Protein AF-A0A7L4PAK9-F1 (afdb_monomer_lite)

Secondary structure (DSSP, 8-state):
-HHHHHHHHHHHHHHHHHHHHHHHHH--SPPPHHHHHHHHHHTT---HHHHHHHHHHHHHHHHHHHHHGGGG-SS--THHHHHHHHHHHHHHHHHHHHHHT-S---HHHHHHHHHHHHHHHHHHHHHHHS-HHHHHHHHHH--SS-SHHHHHHHHHHHHHHHHHHHHHHHHTTTTSHHHHHHHHHHHHHHHHHHHHHHHHHH-

pLDDT: mean 78.45, std 15.36, range [42.62, 96.62]

Sequence (203 aa):
MLAIFVSILAVSLAASLYQVSKAVAEAKMAVSPQDVYRFFIFGSILNPSLRFASIMFHISIITSLFGHLFIFVKNVDPLLPKIGTAVGITAFVFLSFLIATRKERDKGYLFVSLLTLSCAISGVFQGLVAPRQYLVEMALTYPREINLASTLLVFHVLCASILAISLPKAMTSHVTSPILFLVLKIRGRKLRMSIQKLQRQIL

Structure (mmCIF, N/CA/C/O backbone):
data_AF-A0A7L4PAK9-F1
#
_entry.id   AF-A0A7L4PAK9-F1
#
loop_
_atom_site.group_PDB
_atom_site.id
_atom_site.type_symbol
_atom_site.label_atom_id
_atom_site.label_alt_id
_atom_site.label_comp_id
_atom_site.label_asym_id
_atom_site.label_entity_id
_atom_site.label_seq_id
_atom_site.pdbx_PDB_ins_code
_atom_site.Cartn_x
_atom_site.Cartn_y
_atom_site.Cartn_z
_atom_site.occupancy
_atom_site.B_iso_or_equiv
_atom_site.auth_seq_id
_atom_site.auth_comp_id
_atom_site.auth_asym_id
_atom_site.auth_atom_id
_atom_site.pdbx_PDB_model_num
ATOM 1 N N . MET A 1 1 ? 14.610 -9.456 -2.818 1.00 83.12 1 MET A N 1
ATOM 2 C CA . MET A 1 1 ? 14.106 -8.454 -1.844 1.00 83.12 1 MET A CA 1
ATOM 3 C C . MET A 1 1 ? 12.642 -8.712 -1.489 1.00 83.12 1 MET A C 1
ATOM 5 O O . MET A 1 1 ? 12.296 -8.688 -0.313 1.00 83.12 1 MET A O 1
ATOM 9 N N . LEU A 1 2 ? 11.808 -9.058 -2.478 1.00 85.56 2 LEU A N 1
ATOM 10 C CA . LEU A 1 2 ? 10.419 -9.478 -2.271 1.00 85.56 2 LEU A CA 1
ATOM 11 C C . LEU A 1 2 ? 10.263 -10.586 -1.215 1.00 85.56 2 LEU A C 1
ATOM 13 O O . LEU A 1 2 ? 9.412 -10.466 -0.346 1.00 85.56 2 LEU A O 1
ATOM 17 N N . ALA A 1 3 ? 11.112 -11.619 -1.237 1.00 85.56 3 ALA A N 1
ATOM 18 C CA . ALA A 1 3 ? 11.055 -12.711 -0.258 1.00 85.56 3 ALA A CA 1
ATOM 19 C C . ALA A 1 3 ? 11.205 -12.228 1.197 1.00 85.56 3 ALA A C 1
ATOM 21 O O . ALA A 1 3 ? 10.470 -12.676 2.070 1.00 85.56 3 ALA A O 1
ATOM 22 N N . ILE A 1 4 ? 12.103 -11.268 1.451 1.00 86.69 4 ILE A N 1
ATOM 23 C CA . ILE A 1 4 ? 12.303 -10.684 2.787 1.00 86.69 4 ILE A CA 1
ATOM 24 C C . ILE A 1 4 ? 11.024 -9.969 3.230 1.00 86.69 4 ILE A C 1
ATOM 26 O O . ILE A 1 4 ? 10.516 -10.226 4.319 1.00 86.69 4 ILE A O 1
ATOM 30 N N . PHE A 1 5 ? 10.471 -9.121 2.360 1.00 87.25 5 PHE A N 1
ATOM 31 C CA . PHE A 1 5 ? 9.222 -8.416 2.634 1.00 87.25 5 PHE A CA 1
ATOM 32 C C . PHE A 1 5 ? 8.055 -9.378 2.885 1.00 87.25 5 PHE A C 1
ATOM 34 O O . PHE A 1 5 ? 7.333 -9.209 3.863 1.00 87.25 5 PHE A O 1
ATOM 41 N N . VAL A 1 6 ? 7.885 -10.408 2.049 1.00 87.12 6 VAL A N 1
ATOM 42 C CA . VAL A 1 6 ? 6.805 -11.398 2.193 1.00 87.12 6 VAL A CA 1
ATOM 43 C C . VAL A 1 6 ? 6.925 -12.156 3.514 1.00 87.12 6 VAL A C 1
ATOM 45 O O . VAL A 1 6 ? 5.915 -12.338 4.187 1.00 87.12 6 VAL A O 1
ATOM 48 N N . SER A 1 7 ? 8.134 -12.531 3.940 1.00 87.62 7 SER A N 1
ATOM 49 C CA . SER A 1 7 ? 8.353 -13.161 5.249 1.00 87.62 7 SER A CA 1
ATOM 50 C C . SER A 1 7 ? 7.979 -12.232 6.406 1.00 87.62 7 SER A C 1
ATOM 52 O O . SER A 1 7 ? 7.263 -12.645 7.319 1.00 87.62 7 SER A O 1
ATOM 54 N N . ILE A 1 8 ? 8.398 -10.962 6.352 1.00 88.94 8 ILE A N 1
ATOM 55 C CA . ILE A 1 8 ? 8.026 -9.949 7.355 1.00 88.94 8 ILE A CA 1
ATOM 56 C C . ILE A 1 8 ? 6.505 -9.773 7.395 1.00 88.94 8 ILE A C 1
ATOM 58 O O . ILE A 1 8 ? 5.907 -9.756 8.475 1.00 88.94 8 ILE A O 1
ATOM 62 N N . LEU A 1 9 ? 5.867 -9.674 6.228 1.00 85.56 9 LEU A N 1
ATOM 63 C CA . LEU A 1 9 ? 4.424 -9.523 6.102 1.00 85.56 9 LEU A CA 1
ATOM 64 C C . LEU A 1 9 ? 3.679 -10.744 6.652 1.00 85.56 9 LEU A C 1
ATOM 66 O O . LEU A 1 9 ? 2.712 -10.570 7.386 1.00 85.56 9 LEU A O 1
ATOM 70 N N . ALA A 1 10 ? 4.138 -11.960 6.352 1.00 86.38 10 ALA A N 1
ATOM 71 C CA . ALA A 1 10 ? 3.525 -13.199 6.824 1.00 86.38 10 ALA A CA 1
ATOM 72 C C . ALA A 1 10 ? 3.573 -13.308 8.354 1.00 86.38 10 ALA A C 1
ATOM 74 O O . ALA A 1 10 ? 2.543 -13.553 8.984 1.00 86.38 10 ALA A O 1
ATOM 75 N N . VAL A 1 11 ? 4.738 -13.053 8.962 1.00 87.44 11 VAL A N 1
ATOM 76 C CA . VAL A 1 11 ? 4.895 -13.038 10.427 1.00 87.44 11 VAL A CA 1
ATOM 77 C C . VAL A 1 11 ? 4.017 -11.958 11.059 1.00 87.44 11 VAL A C 1
ATOM 79 O O . VAL A 1 11 ? 3.304 -12.226 12.026 1.00 87.44 11 VAL A O 1
ATOM 82 N N . SER A 1 12 ? 4.014 -10.749 10.492 1.00 85.50 12 SER A N 1
ATOM 83 C CA . SER A 1 12 ? 3.205 -9.640 11.007 1.00 85.50 12 SER A CA 1
ATOM 84 C C . SER A 1 12 ? 1.708 -9.934 10.908 1.00 85.50 12 SER A C 1
ATOM 86 O O . SER A 1 12 ? 0.967 -9.687 11.855 1.00 85.50 12 SER A O 1
ATOM 88 N N . LEU A 1 13 ? 1.256 -10.521 9.797 1.00 80.75 13 LEU A N 1
ATOM 89 C CA . LEU A 1 13 ? -0.136 -10.911 9.607 1.00 80.75 13 LEU A CA 1
ATOM 90 C C . LEU A 1 13 ? -0.545 -12.020 10.582 1.00 80.75 13 LEU A C 1
ATOM 92 O O . LEU A 1 13 ? -1.613 -11.928 11.184 1.00 80.75 13 LEU A O 1
ATOM 96 N N . ALA A 1 14 ? 0.302 -13.031 10.786 1.00 83.12 14 ALA A N 1
ATOM 97 C CA . ALA A 1 14 ? 0.056 -14.091 11.761 1.00 83.12 14 ALA A CA 1
ATOM 98 C C . ALA A 1 14 ? -0.060 -13.529 13.188 1.00 83.12 14 ALA A C 1
ATOM 100 O O . ALA A 1 14 ? -1.003 -13.861 13.908 1.00 83.12 14 ALA A O 1
ATOM 101 N N . ALA A 1 15 ? 0.842 -12.620 13.573 1.00 83.56 15 ALA A N 1
ATOM 102 C CA . ALA A 1 15 ? 0.788 -11.938 14.862 1.00 83.56 15 ALA A CA 1
ATOM 103 C C . ALA A 1 15 ? -0.500 -11.112 15.023 1.00 83.56 15 ALA A C 1
ATOM 105 O O . ALA A 1 15 ? -1.150 -11.179 16.067 1.00 83.56 15 ALA A O 1
ATOM 106 N N . SER A 1 16 ? -0.911 -10.380 13.984 1.00 74.31 16 SER A N 1
ATOM 107 C CA . SER A 1 16 ? -2.178 -9.647 13.979 1.00 74.31 16 SER A CA 1
ATOM 108 C C . SER A 1 16 ? -3.382 -10.577 14.126 1.00 74.31 16 SER A C 1
ATOM 110 O O . SER A 1 16 ? -4.244 -10.332 14.966 1.00 74.31 16 SER A O 1
ATOM 112 N N . LEU A 1 17 ? -3.440 -11.668 13.357 1.00 74.00 17 LEU A N 1
ATOM 113 C CA . LEU A 1 17 ? -4.527 -12.647 13.433 1.00 74.00 17 LEU A CA 1
ATOM 114 C C . LEU A 1 17 ? -4.608 -13.301 14.814 1.00 74.00 17 LEU A C 1
ATOM 116 O O . LEU A 1 17 ? -5.710 -13.476 15.330 1.00 74.00 17 LEU A O 1
ATOM 120 N N . TYR A 1 18 ? -3.467 -13.595 15.438 1.00 79.81 18 TYR A N 1
ATOM 121 C CA . TYR A 1 18 ? -3.411 -14.106 16.806 1.00 79.81 18 TYR A CA 1
ATOM 122 C C . TYR A 1 18 ? -3.972 -13.103 17.826 1.00 79.81 18 TYR A C 1
ATOM 124 O O . TYR A 1 18 ? -4.765 -13.467 18.695 1.00 79.81 18 TYR A O 1
ATOM 132 N N . GLN A 1 19 ? -3.626 -11.817 17.709 1.00 74.56 19 GLN A N 1
ATOM 133 C CA . GLN A 1 19 ? -4.198 -10.781 18.577 1.00 74.56 19 GLN A CA 1
ATOM 134 C C . GLN A 1 19 ? -5.710 -10.648 18.382 1.00 74.56 19 GLN A C 1
ATOM 136 O O . GLN A 1 19 ? -6.447 -10.542 19.362 1.00 74.56 19 GLN A O 1
ATOM 141 N N . VAL A 1 20 ? -6.188 -10.725 17.136 1.00 68.06 20 VAL A N 1
ATOM 142 C CA . VAL A 1 20 ? -7.626 -10.744 16.842 1.00 68.06 20 VAL A CA 1
ATOM 143 C C . VAL A 1 20 ? -8.288 -11.972 17.444 1.00 68.06 20 VAL A C 1
ATOM 145 O O . VAL A 1 20 ? -9.325 -11.831 18.082 1.00 68.06 20 VAL A O 1
ATOM 148 N N . SER A 1 21 ? -7.712 -13.167 17.292 1.00 70.50 21 SER A N 1
ATOM 149 C CA . SER A 1 21 ? -8.300 -14.380 17.864 1.00 70.50 21 SER A CA 1
ATOM 150 C C . SER A 1 21 ? -8.357 -14.313 19.386 1.00 70.50 21 SER A C 1
ATOM 152 O O . SER A 1 21 ? -9.360 -14.719 19.968 1.00 70.50 21 SER A O 1
ATOM 154 N N . LYS A 1 22 ? -7.322 -13.752 20.026 1.00 73.75 22 LYS A N 1
ATOM 155 C CA . LYS A 1 22 ? -7.299 -13.510 21.471 1.00 73.75 22 LYS A CA 1
ATOM 156 C C . LYS A 1 22 ? -8.400 -12.527 21.882 1.00 73.75 22 LYS A C 1
ATOM 158 O O . LYS A 1 22 ? -9.210 -12.857 22.740 1.00 73.75 22 LYS A O 1
ATOM 163 N N . ALA A 1 23 ? -8.516 -11.388 21.201 1.00 68.44 23 ALA A N 1
ATOM 164 C CA . ALA A 1 23 ? -9.576 -10.413 21.459 1.00 68.44 23 ALA A CA 1
ATOM 165 C C . ALA A 1 23 ? -10.983 -11.003 21.240 1.00 68.44 23 ALA A C 1
ATOM 167 O O . ALA A 1 23 ? -11.886 -10.765 22.033 1.00 68.44 23 ALA A O 1
ATOM 168 N N . VAL A 1 24 ? -11.176 -11.824 20.201 1.00 65.19 24 VAL A N 1
ATOM 169 C CA . VAL A 1 24 ? -12.421 -12.573 19.944 1.00 65.19 24 VAL A CA 1
ATOM 170 C C . VAL A 1 24 ? -12.724 -13.576 21.066 1.00 65.19 24 VAL A C 1
ATOM 172 O O . VAL A 1 24 ? -13.894 -13.829 21.363 1.00 65.19 24 VAL A O 1
ATOM 175 N N . ALA A 1 25 ? -11.703 -14.220 21.633 1.00 66.31 25 ALA A N 1
ATOM 176 C CA . ALA A 1 25 ? -11.864 -15.168 22.732 1.00 66.31 25 ALA A CA 1
ATOM 177 C C . ALA A 1 25 ? -12.228 -14.461 24.048 1.00 66.31 25 ALA A C 1
ATOM 179 O O . ALA A 1 25 ? -13.017 -14.993 24.823 1.00 66.31 25 ALA A O 1
ATOM 180 N N . GLU A 1 26 ? -11.702 -13.255 24.267 1.00 69.19 26 GLU A N 1
ATOM 181 C CA . GLU A 1 26 ? -11.911 -12.458 25.482 1.00 69.19 26 GLU A CA 1
ATOM 182 C C . GLU A 1 26 ? -13.160 -11.552 25.419 1.00 69.19 26 GLU A C 1
ATOM 184 O O . GLU A 1 26 ? -13.695 -11.161 26.458 1.00 69.19 26 GLU A O 1
ATOM 189 N N . ALA A 1 27 ? -13.659 -11.224 24.222 1.00 60.50 27 ALA A N 1
ATOM 190 C CA . ALA A 1 27 ? -14.814 -10.348 24.031 1.00 60.50 27 ALA A CA 1
ATOM 191 C C . ALA A 1 27 ? -16.110 -10.973 24.581 1.00 60.50 27 ALA A C 1
ATOM 193 O O . ALA A 1 27 ? -16.632 -11.948 24.036 1.00 60.50 27 ALA A O 1
ATOM 194 N N . LYS A 1 28 ? -16.662 -10.370 25.645 1.00 53.38 28 LYS A N 1
ATOM 195 C CA . LYS A 1 28 ? -17.821 -10.910 26.372 1.00 53.38 28 LYS A CA 1
ATOM 196 C C . LYS A 1 28 ? -19.210 -10.545 25.830 1.00 53.38 28 LYS A C 1
ATOM 198 O O . LYS A 1 28 ? -20.126 -11.257 26.209 1.00 53.38 28 LYS A O 1
ATOM 203 N N . MET A 1 29 ? -19.428 -9.543 24.962 1.00 50.84 29 MET A N 1
ATOM 204 C CA . MET A 1 29 ? -20.781 -9.228 24.436 1.00 50.84 29 MET A CA 1
ATOM 205 C C . MET A 1 29 ? -20.822 -8.512 23.069 1.00 50.84 29 MET A C 1
ATOM 207 O O . MET A 1 29 ? -19.826 -7.988 22.578 1.00 50.84 29 MET A O 1
ATOM 211 N N . ALA A 1 30 ? -22.013 -8.556 22.454 1.00 50.28 30 ALA A N 1
ATOM 212 C CA . ALA A 1 30 ? -22.357 -8.151 21.092 1.00 50.28 30 ALA A CA 1
ATOM 213 C C . ALA A 1 30 ? -22.323 -6.628 20.855 1.00 50.28 30 ALA A C 1
ATOM 215 O O . ALA A 1 30 ? -22.986 -5.866 21.552 1.00 50.28 30 ALA A O 1
ATOM 216 N N . VAL A 1 31 ? -21.612 -6.202 19.808 1.00 47.97 31 VAL A N 1
ATOM 217 C CA . VAL A 1 31 ? -21.618 -4.813 19.317 1.00 47.97 31 VAL A CA 1
ATOM 218 C C . VAL A 1 31 ? -22.888 -4.561 18.498 1.00 47.97 31 VAL A C 1
ATOM 220 O O . VAL A 1 31 ? -23.283 -5.412 17.691 1.00 47.97 31 VAL A O 1
ATOM 223 N N . SER A 1 32 ? -23.526 -3.399 18.678 1.00 43.22 32 SER A N 1
ATOM 224 C CA . SER A 1 32 ? -24.719 -3.031 17.911 1.00 43.22 32 SER A CA 1
ATOM 225 C C . SER A 1 32 ? -24.383 -2.906 16.407 1.00 43.22 32 SER A C 1
ATOM 227 O O . SER A 1 32 ? -23.330 -2.375 16.042 1.00 43.22 32 SER A O 1
ATOM 229 N N . PRO A 1 33 ? -25.249 -3.373 15.486 1.00 44.94 33 PRO A N 1
ATOM 230 C CA . PRO A 1 33 ? -25.007 -3.269 14.042 1.00 44.94 33 PRO A CA 1
ATOM 231 C C . PRO A 1 33 ? -24.841 -1.830 13.521 1.00 44.94 33 PRO A C 1
ATOM 233 O O . PRO A 1 33 ? -24.233 -1.628 12.470 1.00 44.94 33 PRO A O 1
ATOM 236 N N . GLN A 1 34 ? -25.386 -0.839 14.233 1.00 43.22 34 GLN A N 1
ATOM 237 C CA . GLN A 1 34 ? -25.375 0.575 13.842 1.00 43.22 34 GLN A CA 1
ATOM 238 C C . GLN A 1 34 ? -24.012 1.228 14.102 1.00 43.22 34 GLN A C 1
ATOM 240 O O . GLN A 1 34 ? -23.517 1.983 13.262 1.00 43.22 34 GLN A O 1
ATOM 245 N N . ASP A 1 35 ? -23.364 0.867 15.210 1.00 44.94 35 ASP A N 1
ATOM 246 C CA . ASP A 1 35 ? -22.006 1.321 15.537 1.00 44.94 35 ASP A CA 1
ATOM 247 C C . ASP A 1 35 ? -20.985 0.778 14.540 1.00 44.94 35 ASP A C 1
ATOM 249 O O . ASP A 1 35 ? -19.994 1.425 14.214 1.00 44.94 35 ASP A O 1
ATOM 253 N N . VAL A 1 36 ? -21.286 -0.381 13.965 1.00 46.50 36 VAL A N 1
ATOM 254 C CA . VAL A 1 36 ? -20.434 -1.040 12.984 1.00 46.50 36 VAL A CA 1
ATOM 255 C C . VAL A 1 36 ? -20.571 -0.429 11.601 1.00 46.50 36 VAL A C 1
ATOM 257 O O . VAL A 1 36 ? -19.569 -0.231 10.926 1.00 46.50 36 VAL A O 1
ATOM 260 N N . TYR A 1 37 ? -21.780 -0.069 11.180 1.00 42.62 37 TYR A N 1
ATOM 261 C CA . TYR A 1 37 ? -21.966 0.644 9.916 1.00 42.62 37 TYR A CA 1
ATOM 262 C C . TYR A 1 37 ? -21.278 2.018 9.948 1.00 42.62 37 TYR A C 1
ATOM 264 O O . TYR A 1 37 ? -20.613 2.409 8.990 1.00 42.62 37 TYR A O 1
ATOM 272 N N . ARG A 1 38 ? -21.347 2.719 11.090 1.00 46.47 38 ARG A N 1
ATOM 273 C CA . ARG A 1 38 ? -20.586 3.957 11.325 1.00 46.47 38 ARG A CA 1
ATOM 274 C C . ARG A 1 38 ? -19.079 3.717 11.316 1.00 46.47 38 ARG A C 1
ATOM 276 O O . ARG A 1 38 ? -18.351 4.497 10.714 1.00 46.47 38 ARG A O 1
ATOM 283 N N . PHE A 1 39 ? -18.627 2.621 11.915 1.00 50.66 39 PHE A N 1
ATOM 284 C CA . PHE A 1 39 ? -17.228 2.218 11.911 1.00 50.66 39 PHE A CA 1
ATOM 285 C C . PHE A 1 39 ? -16.705 1.900 10.490 1.00 50.66 39 PHE A C 1
ATOM 287 O O . PHE A 1 39 ? -15.647 2.395 10.110 1.00 50.66 39 PHE A O 1
ATOM 294 N N . PHE A 1 40 ? -17.463 1.146 9.680 1.00 44.91 40 PHE A N 1
ATOM 295 C CA . PHE A 1 40 ? -17.112 0.786 8.297 1.00 44.91 40 PHE A CA 1
ATOM 296 C C . PHE A 1 40 ? -17.111 1.976 7.332 1.00 44.91 40 PHE A C 1
ATOM 298 O O . PHE A 1 40 ? -16.289 2.008 6.422 1.00 44.91 40 PHE A O 1
ATOM 305 N N . ILE A 1 41 ? -18.036 2.927 7.495 1.00 44.69 41 ILE A N 1
ATOM 306 C CA . ILE A 1 41 ? -18.192 4.041 6.547 1.00 44.69 41 ILE A CA 1
ATOM 307 C C . ILE A 1 41 ? -17.359 5.259 6.953 1.00 44.69 41 ILE A C 1
ATOM 309 O O . ILE A 1 41 ? -16.872 5.984 6.088 1.00 44.69 41 ILE A O 1
ATOM 313 N N . PHE A 1 42 ? -17.181 5.509 8.250 1.00 45.22 42 PHE A N 1
ATOM 314 C CA . PHE A 1 42 ? -16.594 6.764 8.719 1.00 45.22 42 PHE A CA 1
ATOM 315 C C . PHE A 1 42 ? -15.271 6.594 9.464 1.00 45.22 42 PHE A C 1
ATOM 317 O O . PHE A 1 42 ? -14.561 7.585 9.648 1.00 45.22 42 PHE A O 1
ATOM 324 N N . GLY A 1 43 ? -14.919 5.386 9.921 1.00 49.03 43 GLY A N 1
ATOM 325 C CA . GLY A 1 43 ? -13.937 5.259 10.997 1.00 49.03 43 GLY A CA 1
ATOM 326 C C . GLY A 1 43 ? -14.300 6.182 12.172 1.00 49.03 43 GLY A C 1
ATOM 327 O O . GLY A 1 43 ? -15.409 6.707 12.268 1.00 49.03 43 GLY A O 1
ATOM 328 N N . SER A 1 44 ? -13.357 6.466 13.060 1.00 50.22 44 SER A N 1
ATOM 329 C CA . SER A 1 44 ? -13.531 7.479 14.113 1.00 50.22 44 SER A CA 1
ATOM 330 C C . SER A 1 44 ? -13.589 8.929 13.587 1.00 50.22 44 SER A C 1
ATOM 332 O O . SER A 1 44 ? -13.420 9.873 14.360 1.00 50.22 44 SER A O 1
ATOM 334 N N . ILE A 1 45 ? -13.811 9.154 12.284 1.00 53.75 45 ILE A N 1
ATOM 335 C CA . ILE A 1 45 ? -13.818 10.492 11.686 1.00 53.75 45 ILE A CA 1
ATOM 336 C C . ILE A 1 45 ? -15.191 11.128 11.892 1.00 53.75 45 ILE A C 1
ATOM 338 O O . ILE A 1 45 ? -16.101 11.082 11.057 1.00 53.75 45 ILE A O 1
ATOM 342 N N . LEU A 1 46 ? -15.313 11.760 13.056 1.00 56.81 46 LEU A N 1
ATOM 343 C CA . LEU A 1 46 ? -16.492 12.508 13.479 1.00 56.81 46 LEU A CA 1
ATOM 344 C C . LEU A 1 46 ? -16.785 13.697 12.550 1.00 56.81 46 LEU A C 1
ATOM 346 O O . LEU A 1 46 ? -17.947 14.064 12.394 1.00 56.81 46 LEU A O 1
ATOM 350 N N . ASN A 1 47 ? -15.763 14.253 11.887 1.00 66.31 47 ASN A N 1
ATOM 351 C CA . ASN A 1 47 ? -15.900 15.436 11.041 1.00 66.31 47 ASN A CA 1
ATOM 352 C C . ASN A 1 47 ? -16.342 15.089 9.602 1.00 66.31 47 ASN A C 1
ATOM 354 O O . ASN A 1 47 ? -15.565 14.469 8.870 1.00 66.31 47 ASN A O 1
ATOM 358 N N . PRO A 1 48 ? -17.535 15.530 9.153 1.00 67.56 48 PRO A N 1
ATOM 359 C CA . PRO A 1 48 ? -18.033 15.276 7.806 1.00 67.56 48 PRO A CA 1
ATOM 360 C C . PRO A 1 48 ? -17.104 15.752 6.686 1.00 67.56 48 PRO A C 1
ATOM 362 O O . PRO A 1 48 ? -17.018 15.085 5.657 1.00 67.56 48 PRO A O 1
ATOM 365 N N . SER A 1 49 ? -16.370 16.852 6.894 1.00 68.38 49 SER A N 1
ATOM 366 C CA . SER A 1 49 ? -15.496 17.433 5.866 1.00 68.38 49 SER A CA 1
ATOM 367 C C . SER A 1 49 ? -14.271 16.571 5.547 1.00 68.38 49 SER A C 1
ATOM 369 O O . SER A 1 49 ? -13.748 16.630 4.438 1.00 68.38 49 SER A O 1
ATOM 371 N N . LEU A 1 50 ? -13.836 15.720 6.484 1.00 78.62 50 LEU A N 1
ATOM 372 C CA . LEU A 1 50 ? -12.683 14.830 6.305 1.00 78.62 50 LEU A CA 1
ATOM 373 C C . LEU A 1 50 ? -13.075 13.438 5.792 1.00 78.62 50 LEU A C 1
ATOM 375 O O . LEU A 1 50 ? -12.207 12.649 5.417 1.00 78.62 50 LEU A O 1
ATOM 379 N N . ARG A 1 51 ? -14.377 13.124 5.746 1.00 77.81 51 ARG A N 1
ATOM 380 C CA . ARG A 1 51 ? -14.876 11.803 5.332 1.00 77.81 51 ARG A CA 1
ATOM 381 C C . ARG A 1 51 ? -14.544 11.494 3.886 1.00 77.81 51 ARG A C 1
ATOM 383 O O . ARG A 1 51 ? -14.052 10.410 3.606 1.00 77.81 51 ARG A O 1
ATOM 390 N N . PHE A 1 52 ? -14.772 12.451 2.990 1.00 84.12 52 PHE A N 1
ATOM 391 C CA . PHE A 1 52 ? -14.463 12.274 1.575 1.00 84.12 52 PHE A CA 1
ATOM 392 C C . PHE A 1 52 ? -12.972 11.984 1.367 1.00 84.12 52 PHE A C 1
ATOM 394 O O . PHE A 1 52 ? -12.623 10.986 0.742 1.00 84.12 52 PHE A O 1
ATOM 401 N N . ALA A 1 53 ? -12.096 12.792 1.975 1.00 86.00 53 ALA A N 1
ATOM 402 C CA . ALA A 1 53 ? -10.652 12.594 1.892 1.00 86.00 53 ALA A CA 1
ATOM 403 C C . ALA A 1 53 ? -10.220 11.227 2.445 1.00 86.00 53 ALA A C 1
ATOM 405 O O . ALA A 1 53 ? -9.406 10.540 1.833 1.00 86.00 53 ALA A O 1
ATOM 406 N N . SER A 1 54 ? -10.808 10.797 3.564 1.00 83.50 54 SER A N 1
ATOM 407 C CA . SER A 1 54 ? -10.553 9.473 4.132 1.00 83.50 54 SER A CA 1
ATOM 408 C C . SER A 1 54 ? -10.993 8.345 3.206 1.00 83.50 54 SER A C 1
ATOM 410 O O . SER A 1 54 ? -10.207 7.437 2.945 1.00 83.50 54 SER A O 1
ATOM 412 N N . ILE A 1 55 ? -12.212 8.401 2.667 1.00 83.81 55 ILE A N 1
ATOM 413 C CA . ILE A 1 55 ? -12.733 7.378 1.752 1.00 83.81 55 ILE A CA 1
ATOM 414 C C . ILE A 1 55 ? -11.844 7.281 0.511 1.00 83.81 55 ILE A C 1
ATOM 416 O O . ILE A 1 55 ? -11.418 6.186 0.148 1.00 83.81 55 ILE A O 1
ATOM 420 N N . MET A 1 56 ? -11.500 8.419 -0.094 1.00 89.00 56 MET A N 1
ATOM 421 C CA . MET A 1 56 ? -10.631 8.455 -1.269 1.00 89.00 56 MET A CA 1
ATOM 422 C C . MET A 1 56 ? -9.242 7.887 -0.977 1.00 89.00 56 MET A C 1
ATOM 424 O O . MET A 1 56 ? -8.721 7.105 -1.775 1.00 89.00 56 MET A O 1
ATOM 428 N N . PHE A 1 57 ? -8.660 8.214 0.179 1.00 89.88 57 PHE A N 1
ATOM 429 C CA . PHE A 1 57 ? -7.393 7.633 0.613 1.00 89.88 57 PHE A CA 1
ATOM 430 C C . PHE A 1 57 ? -7.479 6.106 0.764 1.00 89.88 57 PHE A C 1
ATOM 432 O O . PHE A 1 57 ? -6.652 5.389 0.198 1.00 89.88 57 PHE A O 1
ATOM 439 N N . HIS A 1 58 ? -8.494 5.594 1.466 1.00 86.31 58 HIS A N 1
ATOM 440 C CA . HIS A 1 58 ? -8.650 4.156 1.700 1.00 86.31 58 HIS A CA 1
ATOM 441 C C . HIS A 1 58 ? -8.895 3.387 0.399 1.00 86.31 58 HIS A C 1
ATOM 443 O O . HIS A 1 58 ? -8.239 2.373 0.170 1.00 86.31 58 HIS A O 1
ATOM 449 N N . ILE A 1 59 ? -9.776 3.880 -0.480 1.00 87.81 59 ILE A N 1
ATOM 450 C CA . ILE A 1 59 ? -10.005 3.277 -1.803 1.00 87.81 59 ILE A CA 1
ATOM 451 C C . ILE A 1 59 ? -8.695 3.226 -2.592 1.00 87.81 59 ILE A C 1
ATOM 453 O O . ILE A 1 59 ? -8.371 2.192 -3.177 1.00 87.81 59 ILE A O 1
ATOM 457 N N . SER A 1 60 ? -7.917 4.311 -2.571 1.00 91.56 60 SER A N 1
ATOM 458 C CA . SER A 1 60 ? -6.652 4.388 -3.304 1.00 91.56 60 SER A CA 1
ATOM 459 C C . SER A 1 60 ? -5.618 3.394 -2.771 1.00 91.56 60 SER A C 1
ATOM 461 O O . SER A 1 60 ? -5.021 2.655 -3.549 1.00 91.56 60 SER A O 1
ATOM 463 N N . ILE A 1 61 ? -5.433 3.308 -1.450 1.00 87.94 61 ILE A N 1
ATOM 464 C CA . ILE A 1 61 ? -4.494 2.350 -0.847 1.00 87.94 61 ILE A CA 1
ATOM 465 C C . ILE A 1 61 ? -4.939 0.906 -1.075 1.00 87.94 61 ILE A C 1
ATOM 467 O O . ILE A 1 61 ? -4.110 0.081 -1.447 1.00 87.94 61 ILE A O 1
ATOM 471 N N . ILE A 1 62 ? -6.228 0.590 -0.920 1.00 85.69 62 ILE A N 1
ATOM 472 C CA . ILE A 1 62 ? -6.748 -0.761 -1.177 1.00 85.69 62 ILE A CA 1
ATOM 473 C C . ILE A 1 62 ? -6.516 -1.147 -2.642 1.00 85.69 62 ILE A C 1
ATOM 475 O O . ILE A 1 62 ? -5.981 -2.218 -2.923 1.00 85.69 62 ILE A O 1
ATOM 479 N N . THR A 1 63 ? -6.851 -0.254 -3.575 1.00 88.25 63 THR A N 1
ATOM 480 C CA . THR A 1 63 ? -6.634 -0.470 -5.014 1.00 88.25 63 THR A CA 1
ATOM 481 C C . THR A 1 63 ? -5.151 -0.665 -5.323 1.00 88.25 63 THR A C 1
ATOM 483 O O . THR A 1 63 ? -4.786 -1.592 -6.043 1.00 88.25 63 THR A O 1
ATOM 486 N N . SER A 1 64 ? -4.282 0.158 -4.729 1.00 89.50 64 SER A N 1
ATOM 487 C CA . SER A 1 64 ? -2.830 0.033 -4.864 1.00 89.50 64 SER A CA 1
ATOM 488 C C . SER A 1 64 ? -2.326 -1.317 -4.346 1.00 89.50 64 SER A C 1
ATOM 490 O O . SER A 1 64 ? -1.566 -1.989 -5.042 1.00 89.50 64 SER A O 1
ATOM 492 N N . LEU A 1 65 ? -2.789 -1.775 -3.178 1.00 86.12 65 LEU A N 1
ATOM 493 C CA . LEU A 1 65 ? -2.417 -3.076 -2.608 1.00 86.12 65 LEU A CA 1
ATOM 494 C C . LEU A 1 65 ? -2.803 -4.245 -3.522 1.00 86.12 65 LEU A C 1
ATOM 496 O O . LEU A 1 65 ? -1.984 -5.134 -3.743 1.00 86.12 65 LEU A O 1
ATOM 500 N N . PHE A 1 66 ? -4.004 -4.231 -4.109 1.00 84.31 66 PHE A N 1
ATOM 501 C CA . PHE A 1 66 ? -4.377 -5.224 -5.124 1.00 84.31 66 PHE A CA 1
ATOM 502 C C . PHE A 1 66 ? -3.498 -5.117 -6.373 1.00 84.31 66 PHE A C 1
ATOM 504 O O . PHE A 1 66 ? -3.065 -6.135 -6.909 1.00 84.31 66 PHE A O 1
ATOM 511 N N . GLY A 1 67 ? -3.164 -3.894 -6.793 1.00 85.88 67 GLY A N 1
ATOM 512 C CA . GLY A 1 67 ? -2.243 -3.636 -7.896 1.00 85.88 67 GLY A CA 1
ATOM 513 C C . GLY A 1 67 ? -0.862 -4.276 -7.704 1.00 85.88 67 GLY A C 1
ATOM 514 O O . GLY A 1 67 ? -0.272 -4.767 -8.666 1.00 85.88 67 GLY A O 1
ATOM 515 N N . HIS A 1 68 ? -0.364 -4.355 -6.466 1.00 88.81 68 HIS A N 1
ATOM 516 C CA . HIS A 1 68 ? 0.921 -4.998 -6.169 1.00 88.81 68 HIS A CA 1
ATOM 517 C C . HIS A 1 68 ? 0.920 -6.503 -6.464 1.00 88.81 68 HIS A C 1
ATOM 519 O O . HIS A 1 68 ? 1.976 -7.050 -6.779 1.00 88.81 68 HIS A O 1
ATOM 525 N N . LEU A 1 69 ? -0.237 -7.179 -6.448 1.00 85.19 69 LEU A N 1
ATOM 526 C CA . LEU A 1 69 ? -0.331 -8.601 -6.807 1.00 85.19 69 LEU A CA 1
ATOM 527 C C . LEU A 1 69 ? 0.060 -8.857 -8.264 1.00 85.19 69 LEU A C 1
ATOM 529 O O . LEU A 1 69 ? 0.546 -9.940 -8.595 1.00 85.19 69 LEU A O 1
ATOM 533 N N . PHE A 1 70 ? -0.063 -7.848 -9.131 1.00 86.00 70 PHE A N 1
ATOM 534 C CA . PHE A 1 70 ? 0.391 -7.969 -10.507 1.00 86.00 70 PHE A CA 1
ATOM 535 C C . PHE A 1 70 ? 1.901 -8.150 -10.620 1.00 86.00 70 PHE A C 1
ATOM 537 O O . PHE A 1 70 ? 2.342 -8.491 -11.706 1.00 86.00 70 PHE A O 1
ATOM 544 N N . ILE A 1 71 ? 2.711 -7.989 -9.564 1.00 84.75 71 ILE A N 1
ATOM 545 C CA . ILE A 1 71 ? 4.153 -8.300 -9.601 1.00 84.75 71 ILE A CA 1
ATOM 546 C C . ILE A 1 71 ? 4.442 -9.727 -10.097 1.00 84.75 71 ILE A C 1
ATOM 548 O O . ILE A 1 71 ? 5.449 -9.952 -10.759 1.00 84.75 71 ILE A O 1
ATOM 552 N N . PHE A 1 72 ? 3.530 -10.671 -9.845 1.00 84.12 72 PHE A N 1
ATOM 553 C CA . PHE A 1 72 ? 3.654 -12.071 -10.263 1.00 84.12 72 PHE A CA 1
ATOM 554 C C . PHE A 1 72 ? 3.187 -12.330 -11.700 1.00 84.12 72 PHE A C 1
ATOM 556 O O . PHE A 1 72 ? 3.378 -13.421 -12.233 1.00 84.12 72 PHE A O 1
ATOM 563 N N . VAL A 1 73 ? 2.577 -11.337 -12.348 1.00 86.44 73 VAL A N 1
ATOM 564 C CA . VAL A 1 73 ? 2.082 -11.448 -13.718 1.00 86.44 73 VAL A CA 1
ATOM 565 C C . VAL A 1 73 ? 3.143 -10.907 -14.673 1.00 86.44 73 VAL A C 1
ATOM 567 O O . VAL A 1 73 ? 3.509 -9.729 -14.627 1.00 86.44 73 VAL A O 1
ATOM 570 N N . LYS A 1 74 ? 3.647 -11.774 -15.559 1.00 78.88 74 LYS A N 1
ATOM 571 C CA . LYS A 1 74 ? 4.694 -11.413 -16.528 1.00 78.88 74 LYS A CA 1
ATOM 572 C C . LYS A 1 74 ? 4.210 -10.339 -17.509 1.00 78.88 74 LYS A C 1
ATOM 574 O O . LYS A 1 74 ? 4.867 -9.314 -17.669 1.00 78.88 74 LYS A O 1
ATOM 579 N N . ASN A 1 75 ? 3.031 -10.551 -18.094 1.00 84.25 75 ASN A N 1
ATOM 580 C CA . ASN A 1 75 ? 2.437 -9.667 -19.095 1.00 84.25 75 ASN A CA 1
ATOM 581 C C . ASN A 1 75 ? 1.259 -8.908 -18.485 1.00 84.25 75 ASN A C 1
ATOM 583 O O . ASN A 1 75 ? 0.220 -9.493 -18.196 1.00 84.25 75 ASN A O 1
ATOM 587 N N . VAL A 1 76 ? 1.439 -7.609 -18.281 1.00 86.56 76 VAL A N 1
ATOM 588 C CA . VAL A 1 76 ? 0.423 -6.705 -17.736 1.00 86.56 76 VAL A CA 1
ATOM 589 C C . VAL A 1 76 ? 0.190 -5.608 -18.763 1.00 86.56 76 VAL A C 1
ATOM 591 O O . VAL A 1 76 ? 1.155 -5.132 -19.363 1.00 86.56 76 VAL A O 1
ATOM 594 N N . ASP A 1 77 ? -1.069 -5.221 -18.961 1.00 89.12 77 ASP A N 1
ATOM 595 C CA . ASP A 1 77 ? -1.437 -4.121 -19.854 1.00 89.12 77 ASP A CA 1
ATOM 596 C C . ASP A 1 77 ? -0.598 -2.861 -19.535 1.00 89.12 77 ASP A C 1
ATOM 598 O O . ASP A 1 77 ? -0.494 -2.485 -18.361 1.00 89.12 77 ASP A O 1
ATOM 602 N N . PRO A 1 78 ? 0.019 -2.200 -20.534 1.00 86.75 78 PRO A N 1
ATOM 603 C CA . PRO A 1 78 ? 0.871 -1.030 -20.317 1.00 86.75 78 PRO A CA 1
ATOM 604 C C . PRO A 1 78 ? 0.145 0.179 -19.697 1.00 86.75 78 PRO A C 1
ATOM 606 O O . PRO A 1 78 ? 0.808 1.086 -19.186 1.00 86.75 78 PRO A O 1
ATOM 609 N N . LEU A 1 79 ? -1.191 0.215 -19.705 1.00 90.19 79 LEU A N 1
ATOM 610 C CA . LEU A 1 79 ? -1.988 1.232 -19.016 1.00 90.19 79 LEU A CA 1
ATOM 611 C C . LEU A 1 79 ? -2.046 1.006 -17.501 1.00 90.19 79 LEU A C 1
ATOM 613 O O . LEU A 1 79 ? -2.088 1.978 -16.746 1.00 90.19 79 LEU A O 1
ATOM 617 N N . LEU A 1 80 ? -2.001 -0.244 -17.033 1.00 89.44 80 LEU A N 1
ATOM 618 C CA . LEU A 1 80 ? -2.140 -0.565 -15.607 1.00 89.44 80 LEU A CA 1
ATOM 619 C C . LEU A 1 80 ? -1.049 0.066 -14.725 1.00 89.44 80 LEU A C 1
ATOM 621 O O . LEU A 1 80 ? -1.407 0.618 -13.685 1.00 89.44 80 LEU A O 1
ATOM 625 N N . PRO A 1 81 ? 0.248 0.077 -15.101 1.00 89.88 81 PRO A N 1
ATOM 626 C CA . PRO A 1 81 ? 1.267 0.808 -14.349 1.00 89.88 81 PRO A CA 1
ATOM 627 C C . PRO A 1 81 ? 0.955 2.303 -14.214 1.00 89.88 81 PRO A C 1
ATOM 629 O O . PRO A 1 81 ? 1.099 2.856 -13.127 1.00 89.88 81 PRO A O 1
ATOM 632 N N . LYS A 1 82 ? 0.461 2.945 -15.283 1.00 91.56 82 LYS A N 1
ATOM 633 C CA . LYS A 1 82 ? 0.104 4.375 -15.275 1.00 91.56 82 LYS A CA 1
ATOM 634 C C . LYS A 1 82 ? -1.080 4.650 -14.348 1.00 91.56 82 LYS A C 1
ATOM 636 O O . LYS A 1 82 ? -1.053 5.611 -13.582 1.00 91.56 82 LYS A O 1
ATOM 641 N N . ILE A 1 83 ? -2.092 3.780 -14.382 1.00 92.62 83 ILE A N 1
ATOM 642 C CA . ILE A 1 83 ? -3.228 3.823 -13.452 1.00 92.62 83 ILE A CA 1
ATOM 643 C C . ILE A 1 83 ? -2.727 3.647 -12.014 1.00 92.62 83 ILE A C 1
ATOM 645 O O . ILE A 1 83 ? -3.114 4.414 -11.137 1.00 92.62 83 ILE A O 1
ATOM 649 N N . GLY A 1 84 ? -1.817 2.700 -11.776 1.00 92.62 84 GLY A N 1
ATOM 650 C CA . GLY A 1 84 ? -1.184 2.491 -10.474 1.00 92.62 84 GLY A CA 1
ATOM 651 C C . GLY A 1 84 ? -0.491 3.749 -9.944 1.00 92.62 84 GLY A C 1
ATOM 652 O O . GLY A 1 84 ? -0.709 4.129 -8.794 1.00 92.62 84 GLY A O 1
ATOM 653 N N . THR A 1 85 ? 0.271 4.452 -10.787 1.00 94.19 85 THR A N 1
ATOM 654 C CA . THR A 1 85 ? 0.895 5.735 -10.425 1.00 94.19 85 THR A CA 1
ATOM 655 C C . THR A 1 85 ? -0.149 6.802 -10.086 1.00 94.19 85 THR A C 1
ATOM 657 O O . THR A 1 85 ? -0.013 7.476 -9.066 1.00 94.19 85 THR A O 1
ATOM 660 N N . ALA A 1 86 ? -1.222 6.931 -10.873 1.00 95.31 86 ALA A N 1
ATOM 661 C CA . ALA A 1 86 ? -2.301 7.886 -10.601 1.00 95.31 86 ALA A CA 1
ATOM 662 C C . ALA A 1 86 ? -3.032 7.589 -9.277 1.00 95.31 86 ALA A C 1
ATOM 664 O O . ALA A 1 86 ? -3.315 8.499 -8.491 1.00 95.31 86 ALA A O 1
ATOM 665 N N . VAL A 1 87 ? -3.280 6.310 -8.984 1.00 95.62 87 VAL A N 1
ATOM 666 C CA . VAL A 1 87 ? -3.827 5.856 -7.698 1.00 95.62 87 VAL A CA 1
ATOM 667 C C . VAL A 1 87 ? -2.867 6.198 -6.551 1.00 95.62 87 VAL A C 1
ATOM 669 O O . VAL A 1 87 ? -3.303 6.693 -5.512 1.00 95.62 87 VAL A O 1
ATOM 672 N N . GLY A 1 88 ? -1.558 6.010 -6.746 1.00 95.06 88 GLY A N 1
ATOM 673 C CA . GLY A 1 88 ? -0.528 6.398 -5.779 1.00 95.06 88 GLY A CA 1
ATOM 674 C C . GLY A 1 88 ? -0.509 7.902 -5.486 1.00 95.06 88 GLY A C 1
ATOM 675 O O . GLY A 1 88 ? -0.470 8.296 -4.320 1.00 95.06 88 GLY A O 1
ATOM 676 N N . ILE A 1 89 ? -0.616 8.744 -6.520 1.00 96.62 89 ILE A N 1
ATOM 677 C CA . ILE A 1 89 ? -0.723 10.208 -6.376 1.00 96.62 89 ILE A CA 1
ATOM 678 C C . ILE A 1 89 ? -1.981 10.569 -5.583 1.00 96.62 89 ILE A C 1
ATOM 6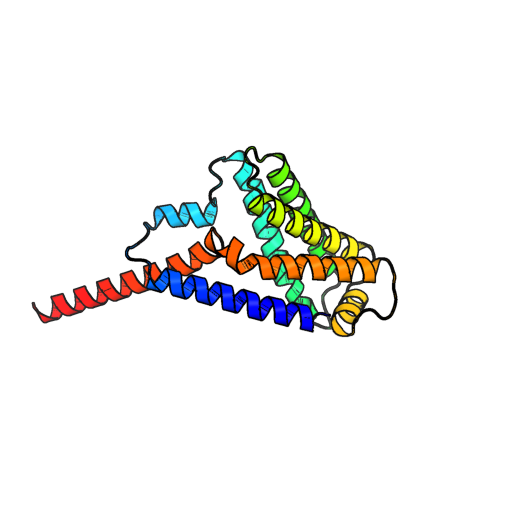80 O O . ILE A 1 89 ? -1.922 11.369 -4.652 1.00 96.62 89 ILE A O 1
ATOM 684 N N . THR A 1 90 ? -3.109 9.937 -5.907 1.00 95.94 90 THR A N 1
ATOM 685 C CA . THR A 1 90 ? -4.382 10.152 -5.208 1.00 95.94 90 THR A CA 1
ATOM 686 C C . THR A 1 90 ? -4.251 9.818 -3.719 1.00 95.94 90 THR A C 1
ATOM 688 O O . THR A 1 90 ? -4.606 10.634 -2.866 1.00 95.94 90 THR A O 1
ATOM 691 N N . ALA A 1 91 ? -3.658 8.666 -3.385 1.00 94.12 91 ALA A N 1
ATOM 692 C CA . ALA A 1 91 ? -3.383 8.284 -2.001 1.00 94.12 91 ALA A CA 1
ATOM 693 C C . ALA A 1 91 ? -2.479 9.304 -1.287 1.00 94.12 91 ALA A C 1
ATOM 695 O O . ALA A 1 91 ? -2.777 9.701 -0.160 1.00 94.12 91 ALA A O 1
ATOM 696 N N . PHE A 1 92 ? -1.408 9.759 -1.943 1.00 95.81 92 PHE A N 1
ATOM 697 C CA . PHE A 1 92 ? -0.476 10.745 -1.396 1.00 95.81 92 PHE A CA 1
ATOM 698 C C . PHE A 1 92 ? -1.160 12.081 -1.073 1.00 95.81 92 PHE A C 1
ATOM 700 O O . PHE A 1 92 ? -0.996 12.609 0.030 1.00 95.81 92 PHE A O 1
ATOM 707 N N . VAL A 1 93 ? -1.956 12.613 -2.005 1.00 95.88 93 VAL A N 1
ATOM 708 C CA . VAL A 1 93 ? -2.646 13.903 -1.848 1.00 95.88 93 VAL A CA 1
ATOM 709 C C . VAL A 1 93 ? -3.634 13.852 -0.686 1.00 95.88 93 VAL A C 1
ATOM 711 O O . VAL A 1 93 ? -3.576 14.691 0.216 1.00 95.88 93 VAL A O 1
ATOM 714 N N . PHE A 1 94 ? -4.513 12.849 -0.662 1.00 93.81 94 PHE A N 1
ATOM 715 C CA . PHE A 1 94 ? -5.531 12.763 0.382 1.00 93.81 94 PHE A CA 1
ATOM 716 C C . PHE A 1 94 ? -4.936 12.450 1.755 1.00 93.81 94 PHE A C 1
ATOM 718 O O . PHE A 1 94 ? -5.376 13.034 2.744 1.00 93.81 94 PHE A O 1
ATOM 725 N N . LEU A 1 95 ? -3.901 11.610 1.838 1.00 91.62 95 LEU A N 1
ATOM 726 C CA . LEU A 1 95 ? -3.216 11.367 3.106 1.00 91.62 95 LEU A CA 1
ATOM 727 C C . LEU A 1 95 ? -2.506 12.622 3.620 1.00 91.62 95 LEU A C 1
ATOM 729 O O . LEU A 1 95 ? -2.612 12.934 4.804 1.00 91.62 95 LEU A O 1
ATOM 733 N N . SER A 1 96 ? -1.839 13.375 2.741 1.00 93.75 96 SER A N 1
ATOM 734 C CA . SER A 1 96 ? -1.208 14.652 3.104 1.00 93.75 96 SER A CA 1
ATOM 735 C C . SER A 1 96 ? -2.231 15.629 3.676 1.00 93.75 96 SER A C 1
ATOM 737 O O . SER A 1 96 ? -2.008 16.218 4.734 1.00 93.75 96 SER A O 1
ATOM 739 N N . PHE A 1 97 ? -3.389 15.746 3.022 1.00 92.50 97 PHE A N 1
ATOM 740 C CA . PHE A 1 97 ? -4.492 16.573 3.498 1.00 92.50 97 PHE A CA 1
ATOM 741 C C . PHE A 1 97 ? -5.018 16.111 4.867 1.00 92.50 97 PHE A C 1
ATOM 743 O O . PHE A 1 97 ? -5.207 16.931 5.767 1.00 92.50 97 PHE A O 1
ATOM 750 N N . LEU A 1 98 ? -5.205 14.802 5.067 1.00 87.94 98 LEU A N 1
ATOM 751 C CA . LEU A 1 98 ? -5.652 14.237 6.346 1.00 87.94 98 LEU A CA 1
ATOM 752 C C . LEU A 1 98 ? -4.640 14.464 7.476 1.00 87.94 98 LEU A C 1
ATOM 754 O O . LEU A 1 98 ? -5.042 14.729 8.605 1.00 87.94 98 LEU A O 1
ATOM 758 N N . ILE A 1 99 ? -3.337 14.385 7.191 1.00 89.00 99 ILE A N 1
ATOM 759 C CA . ILE A 1 99 ? -2.279 14.691 8.165 1.00 89.00 99 ILE A CA 1
ATOM 760 C C . ILE A 1 99 ? -2.294 16.186 8.512 1.00 89.00 99 ILE A C 1
ATOM 762 O O . ILE A 1 99 ? -2.244 16.539 9.691 1.00 89.00 99 ILE A O 1
ATOM 766 N N . ALA A 1 100 ? -2.391 17.061 7.507 1.00 89.31 100 ALA A N 1
ATOM 767 C CA . ALA A 1 100 ? -2.345 18.512 7.685 1.00 89.31 100 ALA A CA 1
ATOM 768 C C . ALA A 1 100 ? -3.550 19.062 8.465 1.00 89.31 100 ALA A C 1
ATOM 770 O O . ALA A 1 100 ? -3.411 19.991 9.256 1.00 89.31 100 ALA A O 1
ATOM 771 N N . THR A 1 101 ? -4.730 18.475 8.268 1.00 85.62 101 THR A N 1
ATOM 772 C CA . THR A 1 101 ? -5.988 18.927 8.889 1.00 85.62 101 THR A CA 1
ATOM 773 C C . THR A 1 101 ? -6.241 18.342 10.279 1.00 85.62 101 THR A C 1
ATOM 775 O O . THR A 1 101 ? -7.220 18.703 10.940 1.00 85.62 101 THR A O 1
ATOM 778 N N . ARG A 1 102 ? -5.370 17.449 10.762 1.00 78.06 102 ARG A N 1
ATOM 779 C CA . ARG A 1 102 ? -5.551 16.796 12.059 1.00 78.06 102 ARG A CA 1
ATOM 780 C C . ARG A 1 102 ? -5.078 17.686 13.205 1.00 78.06 102 ARG A C 1
ATOM 782 O O . ARG A 1 102 ? -3.902 18.030 13.295 1.00 78.06 102 ARG A O 1
ATOM 789 N N . LYS A 1 103 ? -6.000 18.002 14.119 1.00 72.75 103 LYS A N 1
ATOM 790 C CA . LYS A 1 103 ? -5.719 18.802 15.324 1.00 72.75 103 LYS A CA 1
ATOM 791 C C . LYS A 1 103 ? -4.968 18.010 16.401 1.00 72.75 103 LYS A C 1
ATOM 793 O O . LYS A 1 103 ? -4.058 18.544 17.022 1.00 72.75 103 LYS A O 1
ATOM 798 N N . GLU A 1 104 ? -5.298 16.730 16.581 1.00 67.19 104 GLU A N 1
ATOM 799 C CA . GLU A 1 104 ? -4.640 15.850 17.554 1.00 67.19 104 GLU A CA 1
ATOM 800 C C . GLU A 1 104 ? -3.586 14.957 16.888 1.00 67.19 104 GLU A C 1
ATOM 802 O O . GLU A 1 104 ? -3.880 14.098 16.045 1.00 67.19 104 GLU A O 1
ATOM 807 N N . ARG A 1 105 ? -2.328 15.159 17.287 1.00 68.69 105 ARG A N 1
ATOM 808 C CA . ARG A 1 105 ? -1.173 14.403 16.795 1.00 68.69 105 ARG A CA 1
ATOM 809 C C . ARG A 1 105 ? -0.784 13.314 17.786 1.00 68.69 105 ARG A C 1
ATOM 811 O O . ARG A 1 105 ? 0.244 13.407 18.452 1.00 68.69 105 ARG A O 1
ATOM 818 N N . ASP A 1 106 ? -1.600 12.266 17.859 1.00 76.50 106 ASP A N 1
ATOM 819 C CA . ASP A 1 106 ? -1.137 10.999 18.426 1.00 76.50 106 ASP A CA 1
ATOM 820 C C . ASP A 1 106 ? 0.153 10.576 17.695 1.00 76.50 106 ASP A C 1
ATOM 822 O O . ASP A 1 106 ? 0.183 10.498 16.460 1.00 76.50 106 ASP A O 1
ATOM 826 N N . LYS A 1 107 ? 1.233 10.358 18.456 1.00 78.12 107 LYS A N 1
ATOM 827 C CA . LYS A 1 107 ? 2.567 10.076 17.903 1.00 78.12 107 LYS A CA 1
ATOM 828 C C . LYS A 1 107 ? 2.584 8.784 17.081 1.00 78.12 107 LYS A C 1
ATOM 830 O O . LYS A 1 107 ? 3.264 8.733 16.060 1.00 78.12 107 LYS A O 1
ATOM 835 N N . GLY A 1 108 ? 1.831 7.765 17.496 1.00 77.44 108 GLY A N 1
ATOM 836 C CA . GLY A 1 108 ? 1.729 6.488 16.792 1.00 77.44 108 GLY A CA 1
ATOM 837 C C . GLY A 1 108 ? 0.969 6.623 15.475 1.00 77.44 108 GLY A C 1
ATOM 838 O O . GLY A 1 108 ? 1.443 6.158 14.439 1.00 77.44 108 GLY A O 1
ATOM 839 N N . TYR A 1 109 ? -0.162 7.332 15.484 1.00 76.06 109 TYR A N 1
ATOM 840 C CA . TYR A 1 109 ? -0.908 7.631 14.258 1.00 76.06 109 TYR A CA 1
ATOM 841 C C . TYR A 1 109 ? -0.069 8.435 13.262 1.00 76.06 109 TYR A C 1
ATOM 843 O O . TYR A 1 109 ? -0.039 8.113 12.073 1.00 76.06 109 TYR A O 1
ATOM 851 N N . LEU A 1 110 ? 0.612 9.484 13.737 1.00 83.44 110 LEU A N 1
ATOM 852 C CA . LEU A 1 110 ? 1.436 10.333 12.883 1.00 83.44 110 LEU A CA 1
ATOM 853 C C . LEU A 1 110 ? 2.582 9.530 12.262 1.00 83.44 110 LEU A C 1
ATOM 855 O O . LEU A 1 110 ? 2.818 9.651 11.066 1.00 83.44 110 LEU A O 1
ATOM 859 N N . PHE A 1 111 ? 3.236 8.668 1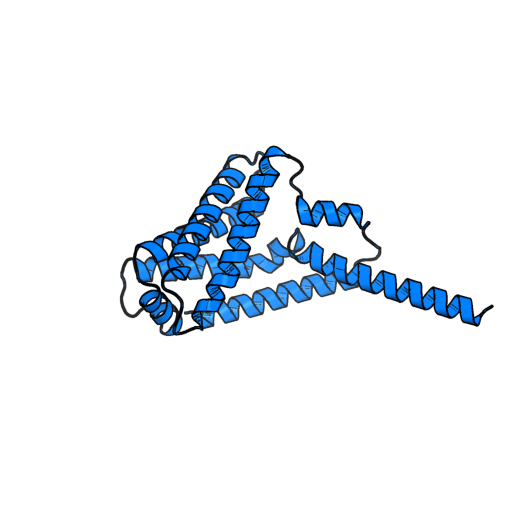3.042 1.00 85.69 111 PHE A N 1
ATOM 860 C CA . PHE A 1 111 ? 4.292 7.785 12.550 1.00 85.69 111 PHE A CA 1
ATOM 861 C C . PHE A 1 111 ? 3.802 6.857 11.429 1.00 85.69 111 PHE A C 1
ATOM 863 O O . PHE A 1 111 ? 4.393 6.832 10.351 1.00 85.69 111 PHE A O 1
ATOM 870 N N . VAL A 1 112 ? 2.687 6.148 11.638 1.00 85.56 112 VAL A N 1
ATOM 871 C CA . VAL A 1 112 ? 2.103 5.247 10.626 1.00 85.56 112 VAL A CA 1
ATOM 872 C C . VAL A 1 112 ? 1.653 6.019 9.383 1.00 85.56 112 VAL A C 1
ATOM 874 O O . VAL A 1 112 ? 1.867 5.565 8.257 1.00 85.56 112 VAL A O 1
ATOM 877 N N . SER A 1 113 ? 1.070 7.204 9.569 1.00 87.75 113 SER A N 1
ATOM 878 C CA . SER A 1 113 ? 0.627 8.059 8.465 1.00 87.75 113 SER A CA 1
ATOM 879 C C . SER A 1 113 ? 1.811 8.560 7.639 1.00 87.75 113 SER A C 1
ATOM 881 O O . SER A 1 113 ? 1.775 8.483 6.416 1.00 87.75 113 SER A O 1
ATOM 883 N N . LEU A 1 114 ? 2.892 9.008 8.282 1.00 91.06 114 LEU A N 1
ATOM 884 C CA . LEU A 1 114 ? 4.103 9.444 7.587 1.00 91.06 114 LEU A CA 1
ATOM 885 C C . LEU A 1 114 ? 4.790 8.286 6.858 1.00 91.06 114 LEU A C 1
ATOM 887 O O . LEU A 1 114 ? 5.160 8.455 5.703 1.00 91.06 114 LEU A O 1
ATOM 891 N N . LEU A 1 115 ? 4.881 7.097 7.464 1.00 91.88 115 LEU A N 1
ATOM 892 C CA . LEU A 1 115 ? 5.397 5.906 6.778 1.00 91.88 115 LEU A CA 1
ATOM 893 C C . LEU A 1 115 ? 4.560 5.532 5.554 1.00 91.88 115 LEU A C 1
ATOM 895 O O . LEU A 1 115 ? 5.109 5.221 4.499 1.00 91.88 115 LEU A O 1
ATOM 899 N N . THR A 1 116 ? 3.233 5.587 5.676 1.00 91.25 116 THR A N 1
ATOM 900 C CA . THR A 1 116 ? 2.330 5.304 4.553 1.00 91.25 116 THR A CA 1
ATOM 901 C C . THR A 1 116 ? 2.492 6.345 3.446 1.00 91.25 116 THR A C 1
ATOM 903 O O . THR A 1 116 ? 2.504 5.997 2.266 1.00 91.25 116 THR A O 1
ATOM 906 N N . LEU A 1 117 ? 2.693 7.612 3.816 1.00 94.12 117 LEU A N 1
ATOM 907 C CA . LEU A 1 117 ? 2.982 8.692 2.878 1.00 94.12 117 LEU A CA 1
ATOM 908 C C . LEU A 1 117 ? 4.325 8.476 2.166 1.00 94.12 117 LEU A C 1
ATOM 910 O O . LEU A 1 117 ? 4.398 8.639 0.949 1.00 94.12 117 LEU A O 1
ATOM 914 N N . SER A 1 118 ? 5.358 8.042 2.895 1.00 95.50 118 SER A N 1
ATOM 915 C CA . SER A 1 118 ? 6.664 7.668 2.343 1.00 95.50 118 SER A CA 1
ATOM 916 C C . SER A 1 118 ? 6.572 6.486 1.371 1.00 95.50 118 SER A C 1
ATOM 918 O O . SER A 1 118 ? 7.197 6.526 0.311 1.00 95.50 118 SER A O 1
ATOM 920 N N . CYS A 1 119 ? 5.757 5.466 1.663 1.00 94.06 119 CYS A N 1
ATOM 921 C CA . CYS A 1 119 ? 5.464 4.387 0.711 1.00 94.06 119 CYS A CA 1
ATOM 922 C C . CYS A 1 119 ? 4.772 4.919 -0.550 1.00 94.06 119 CYS A C 1
ATOM 924 O O . CYS A 1 119 ? 5.186 4.598 -1.661 1.00 94.06 119 CYS A O 1
ATOM 926 N N . ALA A 1 120 ? 3.733 5.744 -0.391 1.00 94.25 120 ALA A N 1
ATOM 927 C CA . ALA A 1 120 ? 2.976 6.272 -1.522 1.00 94.25 120 ALA A CA 1
ATOM 928 C C . ALA A 1 120 ? 3.867 7.112 -2.448 1.00 94.25 120 ALA A C 1
ATOM 930 O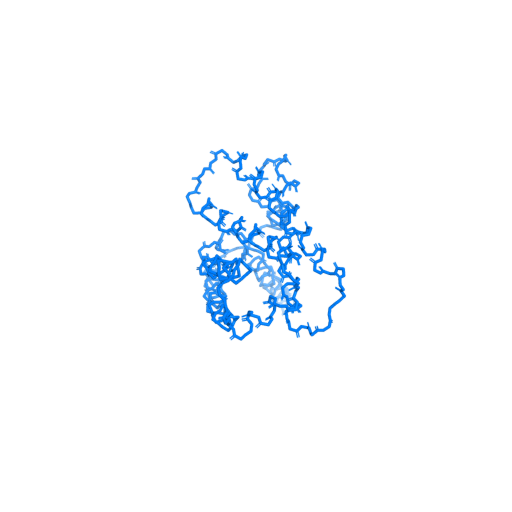 O . ALA A 1 120 ? 3.908 6.862 -3.651 1.00 94.25 120 ALA A O 1
ATOM 931 N N . ILE A 1 121 ? 4.631 8.056 -1.890 1.00 95.69 121 ILE A N 1
ATOM 932 C CA . ILE A 1 121 ? 5.478 8.946 -2.688 1.00 95.69 121 ILE A CA 1
ATOM 933 C C . ILE A 1 121 ? 6.623 8.185 -3.367 1.00 95.69 121 ILE A C 1
ATOM 935 O O . ILE A 1 121 ? 6.870 8.391 -4.553 1.00 95.69 121 ILE A O 1
ATOM 939 N N . SER A 1 122 ? 7.280 7.255 -2.663 1.00 95.88 122 SER A N 1
ATOM 940 C CA . SER A 1 122 ? 8.338 6.434 -3.266 1.00 95.88 122 SER A CA 1
ATOM 941 C C . SER A 1 122 ? 7.794 5.559 -4.395 1.00 95.88 122 SER A C 1
ATOM 943 O O . SER A 1 122 ? 8.390 5.541 -5.467 1.00 95.88 122 SER A O 1
ATOM 945 N N . GLY A 1 123 ? 6.625 4.934 -4.215 1.00 94.25 123 GLY A N 1
ATOM 946 C CA . GLY A 1 123 ? 5.969 4.141 -5.259 1.00 94.25 123 GLY A CA 1
ATOM 947 C C . GLY A 1 123 ? 5.598 4.965 -6.495 1.00 94.25 123 GLY A C 1
ATOM 948 O O . GLY A 1 123 ? 5.805 4.523 -7.626 1.00 94.25 123 GLY A O 1
ATOM 949 N N . VAL A 1 124 ? 5.113 6.197 -6.297 1.00 95.56 124 VAL A N 1
ATOM 950 C CA . VAL A 1 124 ? 4.844 7.140 -7.395 1.00 95.56 124 VAL A CA 1
ATOM 951 C C . VAL A 1 124 ? 6.125 7.453 -8.161 1.00 95.56 124 VAL A C 1
ATOM 953 O O . VAL A 1 124 ? 6.149 7.289 -9.379 1.00 95.56 124 VAL A O 1
ATOM 956 N N . PHE A 1 125 ? 7.199 7.845 -7.470 1.00 96.25 125 PHE A N 1
ATOM 957 C CA . PHE A 1 125 ? 8.470 8.160 -8.126 1.00 96.25 125 PHE A CA 1
ATOM 958 C C . PHE A 1 125 ? 9.050 6.966 -8.880 1.00 96.25 125 PHE A C 1
ATOM 960 O O . PHE A 1 125 ? 9.547 7.139 -9.989 1.00 96.25 125 PHE A O 1
ATOM 967 N N . GLN A 1 126 ? 8.938 5.751 -8.346 1.00 93.88 126 GLN A N 1
ATOM 968 C CA . GLN A 1 126 ? 9.359 4.553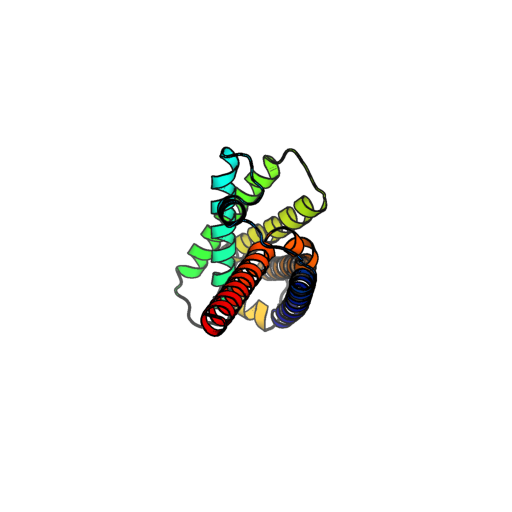 -9.071 1.00 93.88 126 GLN A CA 1
ATOM 969 C C . GLN A 1 126 ? 8.623 4.401 -10.403 1.00 93.88 126 GLN A C 1
ATOM 971 O O . GLN A 1 126 ? 9.270 4.187 -11.425 1.00 93.88 126 GLN A O 1
ATOM 976 N N . GLY A 1 127 ? 7.296 4.571 -10.407 1.00 90.25 127 GLY A N 1
ATOM 977 C CA . GLY A 1 127 ? 6.489 4.491 -11.628 1.00 90.25 127 GLY A CA 1
ATOM 978 C C . GLY A 1 127 ? 6.793 5.583 -12.662 1.00 90.25 127 GLY A C 1
ATOM 979 O O . GLY A 1 127 ? 6.463 5.412 -13.832 1.00 90.25 127 GLY A O 1
ATOM 980 N N . LEU A 1 128 ? 7.429 6.684 -12.247 1.00 93.19 128 LEU A N 1
ATOM 981 C CA . LEU A 1 128 ? 7.867 7.769 -13.131 1.00 93.19 128 LEU A CA 1
ATOM 982 C C . LEU A 1 128 ? 9.300 7.579 -13.645 1.00 93.19 128 LEU A C 1
ATOM 984 O O . LEU A 1 128 ? 9.605 7.974 -14.765 1.00 93.19 128 LEU A O 1
ATOM 988 N N . VAL A 1 129 ? 10.182 7.005 -12.824 1.00 93.38 129 VAL A N 1
ATOM 989 C CA . VAL A 1 129 ? 11.626 6.928 -13.099 1.00 93.38 129 VAL A CA 1
ATOM 990 C C . VAL A 1 129 ? 12.002 5.680 -13.897 1.00 93.38 129 VAL A C 1
ATOM 992 O O . VAL A 1 129 ? 12.996 5.701 -14.619 1.00 93.38 129 VAL A O 1
ATOM 995 N N . ALA A 1 130 ? 11.245 4.588 -13.776 1.00 91.75 130 ALA A N 1
ATOM 996 C CA . ALA A 1 130 ? 11.602 3.326 -14.411 1.00 91.75 130 ALA A CA 1
ATOM 997 C C . ALA A 1 130 ? 10.388 2.533 -14.918 1.00 91.75 130 ALA A C 1
ATOM 999 O O . ALA A 1 130 ? 9.312 2.576 -14.317 1.00 91.75 130 ALA A O 1
ATOM 1000 N N . PRO A 1 131 ? 10.555 1.743 -15.996 1.00 91.25 131 PRO A N 1
ATOM 1001 C CA . PRO A 1 131 ? 9.505 0.855 -16.468 1.00 91.25 131 PRO A CA 1
ATOM 1002 C C . PRO A 1 131 ? 9.237 -0.261 -15.452 1.00 91.25 131 PRO A C 1
ATOM 1004 O O . PRO A 1 131 ? 10.140 -0.754 -14.771 1.00 91.25 131 PRO A O 1
ATOM 1007 N N . ARG A 1 132 ? 7.979 -0.716 -15.396 1.00 91.19 132 ARG A N 1
ATOM 1008 C CA . ARG A 1 132 ? 7.535 -1.762 -14.464 1.00 91.19 132 ARG A CA 1
ATOM 1009 C C . ARG A 1 132 ? 8.412 -3.011 -14.532 1.00 91.19 132 ARG A C 1
ATOM 1011 O O . ARG A 1 132 ? 8.768 -3.540 -13.489 1.00 91.19 132 ARG A O 1
ATOM 1018 N N . GLN A 1 133 ? 8.729 -3.499 -15.731 1.00 90.19 133 GLN A N 1
ATOM 1019 C CA . GLN A 1 133 ? 9.473 -4.748 -15.920 1.00 90.19 133 GLN A CA 1
ATOM 1020 C C . GLN A 1 133 ? 10.813 -4.710 -15.177 1.00 90.19 133 GLN A C 1
ATOM 1022 O O . GLN A 1 133 ? 11.125 -5.637 -14.437 1.00 90.19 133 GLN A O 1
ATOM 1027 N N . TYR A 1 134 ? 11.527 -3.590 -15.294 1.00 90.31 134 TYR A N 1
ATOM 1028 C CA . TYR A 1 134 ? 12.799 -3.367 -14.616 1.00 90.31 134 TYR A CA 1
ATOM 1029 C C . TYR A 1 134 ? 12.645 -3.343 -13.085 1.00 90.31 134 TYR A C 1
ATOM 1031 O O . TYR A 1 134 ? 13.405 -3.988 -12.364 1.00 90.31 134 TYR A O 1
ATOM 1039 N N . LEU A 1 135 ? 11.616 -2.662 -12.565 1.00 90.44 135 LEU A N 1
ATOM 1040 C CA . LEU A 1 135 ? 11.326 -2.626 -11.124 1.00 90.44 135 LEU A CA 1
ATOM 1041 C C . LEU A 1 135 ? 10.965 -4.009 -10.558 1.00 90.44 135 LEU A C 1
ATOM 1043 O O . LEU A 1 135 ? 11.412 -4.364 -9.466 1.00 90.44 135 LEU A O 1
ATOM 1047 N N . VAL A 1 136 ? 10.163 -4.785 -11.293 1.00 90.69 136 VAL A N 1
ATOM 1048 C CA . VAL A 1 136 ? 9.751 -6.143 -10.905 1.00 90.69 136 VAL A CA 1
ATOM 1049 C C . VAL A 1 136 ? 10.952 -7.082 -10.877 1.00 90.69 136 VAL A C 1
ATOM 1051 O O . VAL A 1 136 ? 11.130 -7.806 -9.899 1.00 90.69 136 VAL A O 1
ATOM 1054 N N . GLU A 1 137 ? 11.797 -7.040 -11.905 1.00 89.62 137 GLU A N 1
ATOM 1055 C CA . GLU A 1 137 ? 13.019 -7.841 -11.963 1.00 89.62 137 GLU A CA 1
ATOM 1056 C C . GLU A 1 137 ? 13.926 -7.549 -10.762 1.00 89.62 137 GLU A C 1
ATOM 1058 O O . GLU A 1 137 ? 14.249 -8.462 -10.000 1.00 89.62 137 GLU A O 1
ATOM 1063 N N . MET A 1 138 ? 14.223 -6.271 -10.492 1.00 89.88 138 MET A N 1
ATOM 1064 C CA . MET A 1 138 ? 15.017 -5.876 -9.323 1.00 89.88 138 MET A CA 1
ATOM 1065 C C . MET A 1 138 ? 14.393 -6.323 -7.992 1.00 89.88 138 MET A C 1
ATOM 1067 O O . MET A 1 138 ? 15.107 -6.734 -7.072 1.00 89.88 138 MET A O 1
ATOM 1071 N N . ALA A 1 139 ? 13.065 -6.256 -7.856 1.00 88.19 139 ALA A N 1
ATOM 1072 C CA . ALA A 1 139 ? 12.382 -6.690 -6.639 1.00 88.19 139 ALA A CA 1
ATOM 1073 C C . ALA A 1 139 ? 12.558 -8.202 -6.387 1.00 88.19 139 ALA A C 1
ATOM 1075 O O . ALA A 1 139 ? 12.745 -8.625 -5.230 1.00 88.19 139 ALA A O 1
ATOM 1076 N N . LEU A 1 140 ? 12.547 -9.000 -7.462 1.00 87.38 140 LEU A N 1
ATOM 1077 C CA . LEU A 1 140 ? 12.721 -10.452 -7.436 1.00 87.38 140 LEU A CA 1
ATOM 1078 C C . LEU A 1 140 ? 14.183 -10.855 -7.195 1.00 87.38 140 LEU A C 1
ATOM 1080 O O . LEU A 1 140 ? 14.445 -11.611 -6.260 1.00 87.38 140 LEU A O 1
ATOM 1084 N N . THR A 1 141 ? 15.134 -10.319 -7.963 1.00 83.69 141 THR A N 1
ATOM 1085 C CA . THR A 1 141 ? 16.534 -10.790 -7.979 1.00 83.69 141 THR A CA 1
ATOM 1086 C C . THR A 1 141 ? 17.503 -9.972 -7.127 1.00 83.69 141 THR A C 1
ATOM 1088 O O . THR A 1 141 ? 18.684 -10.306 -7.091 1.00 83.69 141 THR A O 1
ATOM 1091 N N . TYR A 1 142 ? 17.009 -8.947 -6.418 1.00 80.44 142 TYR A N 1
ATOM 1092 C CA . TYR A 1 142 ? 17.801 -7.916 -5.727 1.00 80.44 142 TYR A CA 1
ATOM 1093 C C . TYR A 1 142 ? 18.474 -6.933 -6.713 1.00 80.44 142 TYR A C 1
ATOM 1095 O O . TYR A 1 142 ? 18.869 -7.346 -7.808 1.00 80.44 142 TYR A O 1
ATOM 1103 N N . PRO A 1 143 ? 18.601 -5.632 -6.376 1.00 81.31 143 PRO A N 1
ATOM 1104 C CA . PRO A 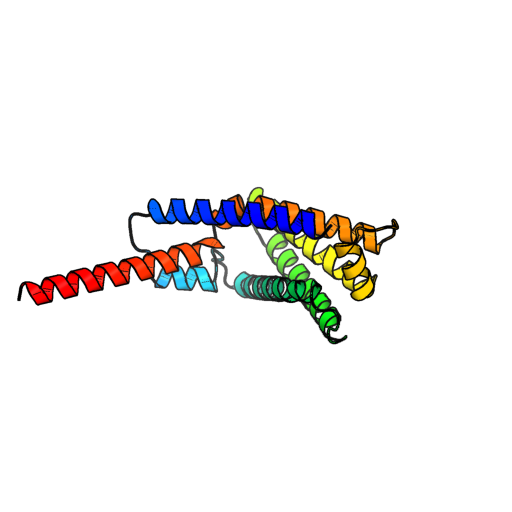1 143 ? 19.278 -4.684 -7.254 1.00 81.31 143 PRO A CA 1
ATOM 1105 C C . PRO A 1 143 ? 20.757 -5.031 -7.426 1.00 81.31 143 PRO A C 1
ATOM 1107 O O . PRO A 1 143 ? 21.467 -5.216 -6.440 1.00 81.31 143 PRO A O 1
ATOM 1110 N N . ARG A 1 144 ? 21.219 -5.096 -8.678 1.00 81.88 144 ARG A N 1
ATOM 1111 C CA . ARG A 1 144 ? 22.640 -5.295 -9.015 1.00 81.88 144 ARG A CA 1
ATOM 1112 C C . ARG A 1 144 ? 23.406 -3.979 -9.142 1.00 81.88 144 ARG A C 1
ATOM 1114 O O . ARG A 1 144 ? 24.618 -3.965 -8.976 1.00 81.88 144 ARG A O 1
ATOM 1121 N N . GLU A 1 145 ? 22.689 -2.886 -9.391 1.00 84.88 145 GLU A N 1
ATOM 1122 C CA . GLU A 1 145 ? 23.244 -1.546 -9.565 1.00 84.88 145 GLU A CA 1
ATOM 1123 C C . GLU A 1 145 ? 22.590 -0.550 -8.605 1.00 84.88 145 GLU A C 1
ATOM 1125 O O . GLU A 1 145 ? 21.403 -0.659 -8.268 1.00 84.88 145 GLU A O 1
ATOM 1130 N N . ILE A 1 146 ? 23.363 0.448 -8.177 1.00 87.31 146 ILE A N 1
ATOM 1131 C CA . ILE A 1 146 ? 22.881 1.544 -7.335 1.00 87.31 146 ILE A CA 1
ATOM 1132 C C . ILE A 1 146 ? 22.561 2.728 -8.246 1.00 87.31 146 ILE A C 1
ATOM 1134 O O . ILE A 1 146 ? 23.443 3.465 -8.672 1.00 87.31 146 ILE A O 1
ATOM 1138 N N . ASN A 1 147 ? 21.280 2.893 -8.555 1.00 92.19 147 ASN A N 1
ATOM 1139 C CA . ASN A 1 147 ? 20.734 4.021 -9.292 1.00 92.19 147 ASN A CA 1
ATOM 1140 C C . ASN A 1 147 ? 19.479 4.542 -8.577 1.00 92.19 147 ASN A C 1
ATOM 1142 O O . ASN A 1 147 ? 19.069 4.023 -7.532 1.00 92.19 147 ASN A O 1
ATOM 1146 N N . LEU A 1 148 ? 18.871 5.603 -9.110 1.00 93.19 148 LEU A N 1
ATOM 1147 C CA . LEU A 1 148 ? 17.710 6.229 -8.475 1.00 93.19 148 LEU A CA 1
ATOM 1148 C C . LEU A 1 148 ? 16.551 5.234 -8.297 1.00 93.19 148 LEU A C 1
ATOM 1150 O O . LEU A 1 148 ? 15.934 5.192 -7.235 1.00 93.19 148 LEU A O 1
ATOM 1154 N N . ALA A 1 149 ? 16.293 4.388 -9.298 1.00 92.31 149 ALA A N 1
ATOM 1155 C CA . ALA A 1 149 ? 15.222 3.397 -9.246 1.00 92.31 149 ALA A CA 1
ATOM 1156 C C . ALA A 1 149 ? 15.481 2.313 -8.188 1.00 92.31 149 ALA A C 1
ATOM 1158 O O . ALA A 1 149 ? 14.562 1.967 -7.442 1.00 92.31 149 ALA A O 1
ATOM 1159 N N . SER A 1 150 ? 16.714 1.803 -8.079 1.00 92.56 150 SER A N 1
ATOM 1160 C CA . SER A 1 150 ? 17.051 0.811 -7.054 1.00 92.56 150 SER A CA 1
ATOM 1161 C C . SER A 1 150 ? 17.029 1.401 -5.644 1.00 92.56 150 SER A C 1
ATOM 1163 O O . SER A 1 150 ? 16.505 0.769 -4.728 1.00 92.56 150 SER A O 1
ATOM 1165 N N . THR A 1 151 ? 17.484 2.644 -5.476 1.00 93.56 151 THR A N 1
ATOM 1166 C CA . THR A 1 151 ? 17.435 3.370 -4.195 1.00 93.56 151 THR A CA 1
ATOM 1167 C C . THR A 1 151 ? 15.995 3.597 -3.734 1.00 93.56 151 THR A C 1
ATOM 1169 O O . THR A 1 151 ? 15.648 3.275 -2.596 1.00 93.56 151 THR A O 1
ATOM 1172 N N . LEU A 1 152 ? 15.127 4.082 -4.631 1.00 95.12 152 LEU A N 1
ATOM 1173 C CA . LEU A 1 152 ? 13.700 4.257 -4.350 1.00 95.12 152 LEU A CA 1
ATOM 1174 C C . LEU A 1 152 ? 13.020 2.927 -4.015 1.00 95.12 152 LEU A C 1
ATOM 1176 O O . LEU A 1 152 ? 12.183 2.883 -3.119 1.00 95.12 152 LEU A O 1
ATOM 1180 N N . LEU A 1 153 ? 13.397 1.843 -4.696 1.00 93.50 153 LEU A N 1
ATOM 1181 C CA . LEU A 1 153 ? 12.847 0.511 -4.464 1.00 93.50 153 LEU A CA 1
ATOM 1182 C C . LEU A 1 153 ? 13.234 -0.066 -3.102 1.00 93.50 153 LEU A C 1
ATOM 1184 O O . LEU A 1 153 ? 12.370 -0.590 -2.397 1.00 93.50 153 LEU A O 1
ATOM 1188 N N . VAL A 1 154 ? 14.499 0.067 -2.707 1.00 93.31 154 VAL A N 1
ATOM 1189 C CA . VAL A 1 154 ? 14.954 -0.338 -1.372 1.00 93.31 154 VAL A CA 1
ATOM 1190 C C . VAL A 1 154 ? 14.233 0.478 -0.301 1.00 93.31 154 VAL A C 1
ATOM 1192 O O . VAL A 1 154 ? 13.680 -0.098 0.634 1.00 93.31 154 VAL A O 1
ATOM 1195 N N . PHE A 1 155 ? 14.165 1.802 -0.462 1.00 95.31 155 PHE A N 1
ATOM 1196 C CA . PHE A 1 155 ? 13.459 2.678 0.472 1.00 95.31 155 PHE A CA 1
ATOM 1197 C C . PHE A 1 155 ? 11.970 2.321 0.588 1.00 95.31 155 PHE A C 1
ATOM 1199 O O . PHE A 1 155 ? 11.457 2.171 1.696 1.00 95.31 155 PHE A O 1
ATOM 1206 N N . HIS A 1 156 ? 11.292 2.102 -0.541 1.00 95.00 156 HIS A N 1
ATOM 1207 C CA . HIS A 1 156 ? 9.887 1.705 -0.575 1.00 95.00 156 HIS A CA 1
ATOM 1208 C C . HIS A 1 156 ? 9.646 0.403 0.197 1.00 95.00 156 HIS A C 1
ATOM 1210 O O . HIS A 1 156 ? 8.756 0.335 1.046 1.00 95.00 156 HIS A O 1
ATOM 1216 N N . VAL A 1 157 ? 10.467 -0.627 -0.045 1.00 93.31 157 VAL A N 1
ATOM 1217 C CA . VAL A 1 157 ? 10.332 -1.914 0.650 1.00 93.31 157 VAL A CA 1
ATOM 1218 C C . VAL A 1 157 ? 10.664 -1.802 2.134 1.00 93.31 157 VAL A C 1
ATOM 1220 O O . VAL A 1 157 ? 10.004 -2.455 2.944 1.00 93.31 157 VAL A O 1
ATOM 1223 N N . LEU A 1 158 ? 11.624 -0.962 2.525 1.00 93.88 158 LEU A N 1
ATOM 1224 C CA . LEU A 1 158 ? 11.900 -0.687 3.935 1.00 93.88 158 LEU A CA 1
ATOM 1225 C C . LEU A 1 158 ? 10.691 -0.041 4.619 1.00 93.88 158 LEU A C 1
ATOM 1227 O O . LEU A 1 158 ? 10.231 -0.553 5.640 1.00 93.88 158 LEU A O 1
ATOM 1231 N N . CYS A 1 159 ? 10.119 1.017 4.037 1.00 94.00 159 CYS A N 1
ATOM 1232 C CA . CYS A 1 159 ? 8.913 1.651 4.568 1.00 94.00 159 CYS A CA 1
ATOM 1233 C C . CYS A 1 159 ? 7.746 0.656 4.661 1.00 94.00 159 CYS A C 1
ATOM 1235 O O . CYS A 1 159 ? 7.099 0.571 5.705 1.00 94.00 159 CYS A O 1
ATOM 1237 N N . ALA A 1 160 ? 7.522 -0.149 3.618 1.00 92.00 160 ALA A N 1
ATOM 1238 C CA . ALA A 1 160 ? 6.470 -1.161 3.597 1.00 92.00 160 ALA A CA 1
ATOM 1239 C C . ALA A 1 160 ? 6.693 -2.251 4.659 1.00 92.00 160 ALA A C 1
ATOM 1241 O O . ALA A 1 160 ? 5.741 -2.694 5.299 1.00 92.00 160 ALA A O 1
ATOM 1242 N N . SER A 1 161 ? 7.944 -2.650 4.895 1.00 93.06 161 SER A N 1
ATOM 1243 C CA . SER A 1 161 ? 8.303 -3.634 5.923 1.00 93.06 161 SER A CA 1
ATOM 1244 C C . SER A 1 161 ? 8.064 -3.091 7.331 1.00 93.06 161 SER A C 1
ATOM 1246 O O . SER A 1 161 ? 7.482 -3.781 8.165 1.00 93.06 161 SER A O 1
ATOM 1248 N N . ILE A 1 162 ? 8.448 -1.839 7.601 1.00 91.81 162 ILE A N 1
ATOM 1249 C CA . ILE A 1 162 ? 8.195 -1.188 8.897 1.00 91.81 162 ILE A CA 1
ATOM 1250 C C . ILE A 1 162 ? 6.687 -1.003 9.114 1.00 91.81 162 ILE A C 1
ATOM 1252 O O . ILE A 1 162 ? 6.186 -1.225 10.220 1.00 91.81 162 ILE A O 1
ATOM 1256 N N . LEU A 1 163 ? 5.945 -0.651 8.059 1.00 88.38 163 LEU A N 1
ATOM 1257 C CA . LEU A 1 163 ? 4.487 -0.567 8.100 1.00 88.38 163 LEU A CA 1
ATOM 1258 C C . LEU A 1 163 ? 3.865 -1.935 8.413 1.00 88.38 163 LEU A C 1
ATOM 1260 O O . LEU A 1 163 ? 2.982 -2.017 9.265 1.00 88.38 163 LEU A O 1
ATOM 1264 N N . ALA A 1 164 ? 4.373 -3.010 7.800 1.00 86.94 164 ALA A N 1
ATOM 1265 C CA . ALA A 1 164 ? 3.940 -4.373 8.084 1.00 86.94 164 ALA A CA 1
ATOM 1266 C C . ALA A 1 164 ? 4.211 -4.766 9.545 1.00 86.94 164 ALA A C 1
ATOM 1268 O O . ALA A 1 164 ? 3.299 -5.220 10.224 1.00 86.94 164 ALA A O 1
ATOM 1269 N N . ILE A 1 165 ? 5.404 -4.493 10.079 1.00 88.00 165 ILE A N 1
ATOM 1270 C CA . ILE A 1 165 ? 5.742 -4.742 11.496 1.00 88.00 165 ILE A CA 1
ATOM 1271 C C . ILE A 1 165 ? 4.853 -3.925 12.441 1.00 88.00 165 ILE A C 1
ATOM 1273 O O . ILE A 1 165 ? 4.552 -4.349 13.557 1.00 88.00 165 ILE A O 1
ATOM 1277 N N . SER A 1 166 ? 4.414 -2.749 11.999 1.00 82.50 166 SER A N 1
ATOM 1278 C CA . SER A 1 166 ? 3.501 -1.896 12.756 1.00 82.50 166 SER A CA 1
ATOM 1279 C C . SER A 1 166 ? 2.053 -2.393 12.705 1.00 82.50 166 SER A C 1
ATOM 1281 O O . SER A 1 166 ? 1.257 -1.952 13.535 1.00 82.50 166 SER A O 1
ATOM 1283 N N . LEU A 1 167 ? 1.707 -3.331 11.802 1.00 72.44 167 LEU A N 1
ATOM 1284 C CA . LEU A 1 167 ? 0.348 -3.865 11.655 1.00 72.44 167 LEU A CA 1
ATOM 1285 C C . LEU A 1 167 ? -0.213 -4.364 12.981 1.00 72.44 167 LEU A C 1
ATOM 1287 O O . LEU A 1 167 ? -1.252 -3.841 13.343 1.00 72.44 167 LEU A O 1
ATOM 1291 N N . PRO A 1 168 ? 0.414 -5.257 13.768 1.00 67.44 168 PRO A N 1
ATOM 1292 C CA . PRO A 1 168 ? -0.218 -5.772 14.983 1.00 67.44 168 PRO A CA 1
ATOM 1293 C C . PRO A 1 168 ? -0.600 -4.666 15.975 1.00 67.44 168 PRO A C 1
ATOM 1295 O O . PRO A 1 168 ? -1.645 -4.737 16.607 1.00 67.44 168 PRO A O 1
ATOM 1298 N N . LYS A 1 169 ? 0.198 -3.592 16.064 1.00 67.44 169 LYS A N 1
ATOM 1299 C CA . LYS A 1 169 ? -0.088 -2.439 16.934 1.00 67.44 169 LYS A CA 1
ATOM 1300 C C . LYS A 1 169 ? -1.103 -1.462 16.333 1.00 67.44 169 LYS A C 1
ATOM 1302 O O . LYS A 1 169 ? -1.857 -0.850 17.077 1.00 67.44 169 LYS A O 1
ATOM 1307 N N . ALA A 1 170 ? -1.120 -1.293 15.012 1.00 59.75 170 ALA A N 1
ATOM 1308 C CA . ALA A 1 170 ? -2.050 -0.406 14.311 1.00 59.75 170 ALA A CA 1
ATOM 1309 C C . ALA A 1 170 ? -3.431 -1.059 14.086 1.00 59.75 170 ALA A C 1
ATOM 1311 O O . ALA A 1 170 ? -4.468 -0.390 14.123 1.00 59.75 170 ALA A O 1
ATOM 1312 N N . MET A 1 171 ? -3.443 -2.378 13.883 1.00 50.00 171 MET A N 1
ATOM 1313 C CA . MET A 1 171 ? -4.597 -3.214 13.570 1.00 50.00 171 MET A CA 1
ATOM 1314 C C . MET A 1 171 ? -5.587 -3.299 14.725 1.00 50.00 171 MET A C 1
ATOM 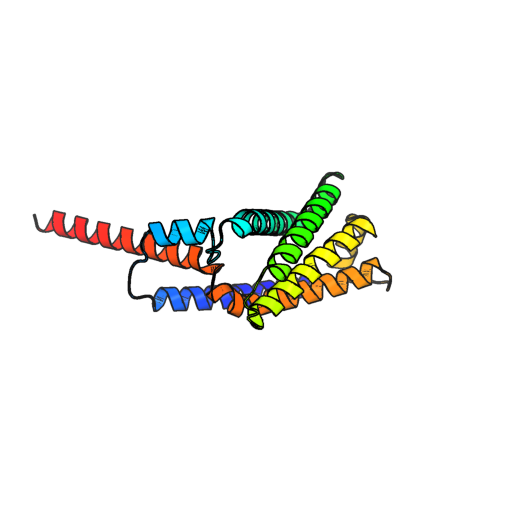1316 O O . MET A 1 171 ? -6.781 -3.322 14.445 1.00 50.00 171 MET A O 1
ATOM 1320 N N . THR A 1 172 ? -5.132 -3.228 15.979 1.00 46.50 172 THR A N 1
ATOM 1321 C CA . THR A 1 172 ? -5.990 -3.269 17.177 1.00 46.50 172 THR A CA 1
ATOM 1322 C C . THR A 1 172 ? -7.041 -2.157 17.246 1.00 46.50 172 THR A C 1
ATOM 1324 O O . THR A 1 172 ? -7.999 -2.303 17.998 1.00 46.50 172 THR A O 1
ATOM 1327 N N . SER A 1 173 ? -6.922 -1.073 16.467 1.00 50.56 173 SER A N 1
ATOM 1328 C CA . SER A 1 173 ? -7.850 0.067 16.555 1.00 50.56 173 SER A CA 1
ATOM 1329 C C . SER A 1 173 ? -8.897 0.156 15.438 1.00 50.56 173 SER A C 1
ATOM 1331 O O . SER A 1 173 ? -10.004 0.623 15.706 1.00 50.56 173 SER A O 1
ATOM 1333 N N . HIS A 1 174 ? -8.603 -0.266 14.196 1.00 57.28 174 HIS A N 1
ATOM 1334 C CA . HIS A 1 174 ? -9.576 -0.078 13.110 1.00 57.28 174 HIS A CA 1
ATOM 1335 C C . HIS A 1 174 ? -9.570 -1.076 11.941 1.00 57.28 174 HIS A C 1
ATOM 1337 O O . HIS A 1 174 ? -10.615 -1.320 11.340 1.00 57.28 174 HIS A O 1
ATOM 1343 N N . VAL A 1 175 ? -8.442 -1.706 11.616 1.00 55.00 175 VAL A N 1
ATOM 1344 C CA . VAL A 1 175 ? -8.400 -2.659 10.490 1.00 55.00 175 VAL A CA 1
ATOM 1345 C C . VAL A 1 175 ? -8.983 -4.026 10.882 1.00 55.00 175 VAL A C 1
ATOM 1347 O O . VAL A 1 175 ? -9.543 -4.721 10.038 1.00 55.00 175 VAL A O 1
ATOM 1350 N N . THR A 1 176 ? -8.918 -4.417 12.162 1.00 54.03 176 THR A N 1
ATOM 1351 C CA . THR A 1 176 ? -9.433 -5.722 12.632 1.00 54.03 176 THR A CA 1
ATOM 1352 C C . THR A 1 176 ? -10.835 -5.678 13.212 1.00 54.03 176 THR A C 1
ATOM 1354 O O . THR A 1 176 ? -11.471 -6.727 13.330 1.00 54.03 176 THR A O 1
ATOM 1357 N N . SER A 1 177 ? -11.343 -4.494 13.552 1.00 57.53 177 SER A N 1
ATOM 1358 C CA . SER A 1 177 ? -12.711 -4.299 14.043 1.00 57.53 177 SER A CA 1
ATOM 1359 C C . SER A 1 177 ? -13.781 -4.907 13.113 1.00 57.53 177 SER A C 1
ATOM 1361 O O . SER A 1 177 ? -14.697 -5.545 13.632 1.00 57.53 177 SER A O 1
ATOM 1363 N N . PRO A 1 178 ? -13.655 -4.846 11.765 1.00 58.88 178 PRO A N 1
ATOM 1364 C CA . PRO A 1 178 ? -14.526 -5.565 10.829 1.00 58.88 178 PRO A CA 1
ATOM 1365 C C . PRO A 1 178 ? -14.559 -7.083 11.031 1.00 58.88 178 PRO A C 1
ATOM 1367 O O . PRO A 1 178 ? -15.628 -7.694 11.025 1.00 58.88 178 PRO A O 1
ATOM 1370 N N . ILE A 1 179 ? -13.385 -7.692 11.217 1.00 60.47 179 ILE A N 1
ATOM 1371 C CA . ILE A 1 179 ? -13.221 -9.144 11.358 1.00 60.47 179 ILE A CA 1
ATOM 1372 C C . ILE A 1 179 ? -13.784 -9.589 12.707 1.00 60.47 179 ILE A C 1
ATOM 1374 O O . ILE A 1 179 ? -14.607 -10.503 12.762 1.00 60.47 179 ILE A O 1
ATOM 1378 N N . LEU A 1 180 ? -13.400 -8.896 13.784 1.00 60.56 180 LEU A N 1
ATOM 1379 C CA . LEU A 1 180 ? -13.925 -9.117 15.131 1.00 60.56 180 LEU A CA 1
ATOM 1380 C C . LEU A 1 180 ? -15.456 -9.009 15.139 1.00 60.56 180 LEU A C 1
ATOM 1382 O O . LEU A 1 180 ? -16.137 -9.899 15.648 1.00 60.56 180 LEU A O 1
ATOM 1386 N N . PHE A 1 181 ? -16.013 -7.981 14.495 1.00 60.81 181 PHE A N 1
ATOM 1387 C CA . PHE A 1 181 ? -17.457 -7.824 14.366 1.00 60.81 181 PHE A CA 1
ATOM 1388 C C . PHE A 1 181 ? -18.120 -8.979 13.610 1.00 60.81 181 PHE A C 1
ATOM 1390 O O . PHE A 1 181 ? -19.122 -9.521 14.081 1.00 60.81 181 PHE A O 1
ATOM 1397 N N . LEU A 1 182 ? -17.594 -9.358 12.440 1.00 63.50 182 LEU A N 1
ATOM 1398 C CA . LEU A 1 182 ? -18.187 -10.418 11.625 1.00 63.50 182 LEU A CA 1
ATOM 1399 C C . LEU A 1 182 ? -18.244 -11.734 12.414 1.00 63.50 182 LEU A C 1
ATOM 1401 O O . LEU A 1 182 ? -19.278 -12.406 12.435 1.00 63.50 182 LEU A O 1
ATOM 1405 N N . VAL A 1 183 ? -17.163 -12.059 13.128 1.00 65.38 183 VAL A N 1
ATOM 1406 C CA . VAL A 1 183 ? -17.071 -13.253 13.974 1.00 65.38 183 VAL A CA 1
ATOM 1407 C C . VAL A 1 183 ? -18.068 -13.195 15.134 1.00 65.38 183 VAL A C 1
ATOM 1409 O O . VAL A 1 183 ? -18.798 -14.165 15.357 1.00 65.38 183 VAL A O 1
ATOM 1412 N N . LEU A 1 184 ? -18.166 -12.061 15.836 1.00 64.50 184 LEU A N 1
ATOM 1413 C CA . LEU A 1 184 ? -19.137 -11.875 16.921 1.00 64.50 184 LEU A CA 1
ATOM 1414 C C . LEU A 1 184 ? -20.587 -11.978 16.419 1.00 64.50 184 LEU A C 1
ATOM 1416 O O . LEU A 1 184 ? -21.413 -12.633 17.056 1.00 64.50 184 LEU A O 1
ATOM 1420 N N . LYS A 1 185 ? -20.899 -11.426 15.240 1.00 63.88 185 LYS A N 1
ATOM 1421 C CA . LYS A 1 185 ? -22.228 -11.526 14.614 1.00 63.88 185 LYS A CA 1
ATOM 1422 C C . LYS A 1 185 ? -22.583 -12.967 14.242 1.00 63.88 185 LYS A C 1
ATOM 1424 O O . LYS A 1 185 ? -23.713 -13.400 14.477 1.00 63.88 185 LYS A O 1
ATOM 1429 N N . ILE A 1 186 ? -21.636 -13.721 13.679 1.00 66.31 186 ILE A N 1
ATOM 1430 C CA . ILE A 1 186 ? -21.832 -15.140 13.344 1.00 66.31 186 ILE A CA 1
ATOM 1431 C C . ILE A 1 186 ? -22.058 -15.964 14.619 1.00 66.31 186 ILE A C 1
ATOM 1433 O O . ILE A 1 186 ? -22.991 -16.770 14.662 1.00 66.31 186 ILE A O 1
ATOM 1437 N N . ARG A 1 187 ? -21.264 -15.736 15.677 1.00 66.00 187 ARG A N 1
ATOM 1438 C CA . ARG A 1 187 ? -21.446 -16.395 16.983 1.00 66.00 187 ARG A CA 1
ATOM 1439 C C . ARG A 1 187 ? -22.811 -16.080 17.597 1.00 66.00 187 ARG A C 1
ATOM 1441 O O . ARG A 1 187 ? -23.522 -17.007 17.973 1.00 66.00 187 ARG A O 1
ATOM 1448 N N . GLY A 1 188 ? -23.217 -14.809 17.615 1.00 65.50 188 GLY A N 1
ATOM 1449 C CA . GLY A 1 188 ? -24.530 -14.392 18.119 1.00 65.50 188 GLY A CA 1
ATOM 1450 C C . GLY A 1 188 ? -25.697 -15.038 17.361 1.00 65.50 188 GLY A C 1
ATOM 1451 O O . GLY A 1 188 ? -26.657 -15.497 17.977 1.00 65.50 188 GLY A O 1
ATOM 1452 N N . ARG A 1 189 ? -25.597 -15.165 16.027 1.00 61.25 189 ARG A N 1
ATOM 1453 C CA . ARG A 1 189 ? -26.589 -15.901 15.220 1.00 61.25 189 ARG A CA 1
ATOM 1454 C C . ARG A 1 189 ? -26.642 -17.388 15.573 1.00 61.25 189 ARG A C 1
ATOM 1456 O O . ARG A 1 189 ? -27.739 -17.915 15.734 1.00 61.25 189 ARG A O 1
ATOM 1463 N N . LYS A 1 190 ? -25.492 -18.060 15.719 1.00 61.97 190 LYS A N 1
ATOM 1464 C CA . LYS A 1 190 ? -25.440 -19.479 16.122 1.00 61.97 190 LYS A CA 1
ATOM 1465 C C . LYS A 1 190 ? -26.073 -19.702 17.496 1.00 61.97 190 LYS A C 1
ATOM 1467 O O . LYS A 1 190 ? -26.880 -20.615 17.637 1.00 61.97 190 LYS A O 1
ATOM 1472 N N . LEU A 1 191 ? -25.768 -18.839 18.467 1.00 63.59 191 LEU A N 1
ATOM 1473 C CA . LEU A 1 191 ? -26.339 -18.916 19.813 1.00 63.59 191 LEU A CA 1
ATOM 1474 C C . LEU A 1 191 ? -27.869 -18.763 19.779 1.00 63.59 191 LEU A C 1
ATOM 1476 O O . LEU A 1 191 ? -28.585 -19.580 20.350 1.00 63.59 191 LEU A O 1
ATOM 1480 N N . ARG A 1 192 ? -28.379 -17.776 19.027 1.00 65.31 192 ARG A N 1
ATOM 1481 C CA . ARG A 1 192 ? -29.824 -17.541 18.866 1.00 65.31 192 ARG A CA 1
ATOM 1482 C C . ARG A 1 192 ? -30.544 -18.731 18.229 1.00 65.31 192 ARG A C 1
ATOM 1484 O O . ARG A 1 192 ? -31.604 -19.118 18.707 1.00 65.31 192 ARG A O 1
ATOM 1491 N N . MET A 1 193 ? -29.964 -19.331 17.187 1.00 62.84 193 MET A N 1
ATOM 1492 C CA . MET A 1 193 ? -30.531 -20.528 16.553 1.00 62.84 193 MET A CA 1
ATOM 1493 C C . MET A 1 193 ? -30.505 -21.747 17.483 1.00 62.84 193 MET A C 1
ATOM 1495 O O . MET A 1 193 ? -31.440 -22.542 17.458 1.00 62.84 193 MET A O 1
ATOM 1499 N N . SER A 1 194 ? -29.463 -21.889 18.310 1.00 66.69 194 SER A N 1
ATOM 1500 C CA . SER A 1 194 ? -29.376 -22.960 19.310 1.00 66.69 194 SER A CA 1
ATOM 1501 C C . SER A 1 194 ? -30.469 -22.826 20.368 1.00 66.69 194 SER A C 1
ATOM 1503 O O . SER A 1 194 ? -31.136 -23.809 20.668 1.00 66.69 194 SER A O 1
ATOM 1505 N N . ILE A 1 195 ? -30.699 -21.613 20.883 1.00 68.81 195 ILE A N 1
ATOM 1506 C CA . ILE A 1 195 ? -31.769 -21.338 21.855 1.00 68.81 195 ILE A CA 1
ATOM 1507 C C . ILE A 1 195 ? -33.145 -21.589 21.229 1.00 68.81 195 ILE A C 1
ATOM 1509 O O . ILE A 1 195 ? -33.972 -22.254 21.839 1.00 68.81 195 ILE A O 1
ATOM 1513 N N . GLN A 1 196 ? -33.382 -21.133 19.995 1.00 68.25 196 GLN A N 1
ATOM 1514 C CA . GLN A 1 196 ? -34.649 -21.381 19.294 1.00 68.25 196 GLN A CA 1
ATOM 1515 C C . GLN A 1 196 ? -34.896 -22.870 19.019 1.00 68.25 196 GLN A C 1
ATOM 1517 O O . GLN A 1 196 ? -36.034 -23.322 19.113 1.00 68.25 196 GLN A O 1
ATOM 1522 N N . LYS A 1 197 ? -33.851 -23.644 18.692 1.00 69.88 197 LYS A N 1
ATOM 1523 C CA . LYS A 1 197 ? -33.955 -25.107 18.581 1.00 69.88 197 LYS A CA 1
ATOM 1524 C C . LYS A 1 197 ? -34.293 -25.750 19.921 1.00 69.88 197 LYS A C 1
ATOM 1526 O O . LYS A 1 197 ? -35.178 -26.593 19.947 1.00 69.88 197 LYS A O 1
ATOM 1531 N N . LEU A 1 198 ? -33.638 -25.328 21.005 1.00 64.25 198 LEU A N 1
ATOM 1532 C CA . LEU A 1 198 ? -33.922 -25.833 22.349 1.00 64.25 198 LEU A CA 1
ATOM 1533 C C . LEU A 1 198 ? -35.366 -25.517 22.768 1.00 64.25 198 LEU A C 1
ATOM 1535 O O . LEU A 1 198 ? -36.078 -26.393 23.236 1.00 64.25 198 LEU A O 1
ATOM 1539 N N . GLN A 1 199 ? -35.834 -24.289 22.528 1.00 63.66 199 GLN A N 1
ATOM 1540 C CA . GLN A 1 199 ? -37.212 -23.881 22.823 1.00 63.66 199 GLN A CA 1
ATOM 1541 C C . GLN A 1 199 ? -38.247 -24.691 22.035 1.00 63.66 199 GLN A C 1
ATOM 1543 O O . GLN A 1 199 ? -39.295 -25.007 22.579 1.00 63.66 199 GLN A O 1
ATOM 1548 N N . ARG A 1 200 ? -37.952 -25.069 20.785 1.00 66.50 200 ARG A N 1
ATOM 1549 C CA . ARG A 1 200 ? -38.813 -25.951 19.975 1.00 66.50 200 ARG A CA 1
ATOM 1550 C C . ARG A 1 200 ? -38.770 -27.429 20.377 1.00 66.50 200 ARG A C 1
ATOM 1552 O O . ARG A 1 200 ? -39.552 -28.194 19.842 1.00 66.50 200 ARG A O 1
ATOM 1559 N N . GLN A 1 201 ? -37.821 -27.843 21.215 1.00 65.12 201 GLN A N 1
ATOM 1560 C CA . GLN A 1 201 ? -37.746 -29.212 21.745 1.00 65.12 201 GLN A CA 1
ATOM 1561 C C . GLN A 1 201 ? -38.409 -29.343 23.121 1.00 65.12 201 GLN A C 1
ATOM 1563 O O . GLN A 1 201 ? -38.650 -30.456 23.571 1.00 65.12 201 GLN A O 1
ATOM 1568 N N . ILE A 1 202 ? -38.649 -28.216 23.798 1.00 68.19 202 ILE A N 1
ATOM 1569 C CA . ILE A 1 202 ? -39.261 -28.146 25.134 1.00 68.19 202 ILE A CA 1
ATOM 1570 C C . ILE A 1 202 ? -40.774 -27.841 25.044 1.00 68.19 202 ILE A C 1
ATOM 1572 O O . ILE A 1 202 ? -41.494 -28.047 26.017 1.00 68.19 202 ILE A O 1
ATOM 1576 N N . LEU A 1 203 ? -41.252 -27.377 23.883 1.00 50.78 203 LEU A N 1
ATOM 1577 C CA . LEU A 1 203 ? -42.664 -27.196 23.513 1.00 50.78 203 LEU A CA 1
ATOM 1578 C C . LEU A 1 203 ? -43.120 -28.340 22.608 1.00 50.78 203 LEU A C 1
ATOM 1580 O O . LEU A 1 203 ? -44.292 -28.746 22.747 1.00 50.78 203 LEU A O 1
#

Radius of gyration: 20.8 Å; chains: 1; bounding box: 66×48×47 Å

InterPro domains:
  IPR036197 NarG-like superfamily [SSF103501] (47-168)

Foldseek 3Di:
DLVVLVVLLVVLVVLQVVVLVVCLVVDDDADDVVVVVCLVQANVPPDPVLSVLVVQLVVLVVVLVVLVVCLPPQDDDQVSLVVSLVSLVSNLVSLVVVLVPDPDCPPLVNVLSVLVNLLSVLSNVLSVPDDPNVLSVCSVPPDPDDDPNNVSSVSNSVSSSVNSNCCNVVVVRRVCPVVSNVSNVVVVVVVVVVVVVVVVVVD

Organism: NCBI:txid121277